Protein 5HWT (pdb70)

CATH classification: 3.30.450.20

Foldseek 3Di:
DVLPFAWKFKAWLQQQGDGTDPLQQQQQLHDCVVRHRHHPLVRQFQPPDVVSSVVVNVQSVCVSVPDKDWDKDWTLGHRSSPDIFIKGKIWHFDADPVRHGTMIMIGIDGCRVVVVVVVVPDD/DPFPWKFKAWLQQQTADIDPLQCQQQLHDCVRRHRHHPLPRLFQPPDPVSSVVVSVLSVCVSVVHKDWDWGWTLGHRNSPDIFIKTKIKHFDADPVRHGTMIMIGIDGCRPPDDDDDDDPD

Nearest PDB structures (foldseek):
  5hwt-assembly1_A  TM=1.008E+00  e=6.743E-27  Pseudomonas putida F1
  5hwv-assembly1_A  TM=9.907E-01  e=2.431E-24  Pseudomonas putida F1
  5hww-assembly1_B  TM=9.981E-01  e=6.354E-23  Pseudomonas putida F1
  6kju-assembly1_B  TM=7.877E-01  e=1.395E-06  Vibrio cholerae
  3t50-assembly3_A  TM=7.331E-01  e=7.363E-06  Brucella melitensis

Radius of gyration: 19.23 Å; Cα contacts (8 Å, |Δi|>4): 540; chains: 2; bounding box: 45×36×72 Å

Secondary structure (DSSP, 8-state):
------EEEEEETT-BEEEE-HHHHHHHT--HHHHBTSBGGGSGGG-SSHHHHHHHHHHHHHHHTT--EEEEEEEE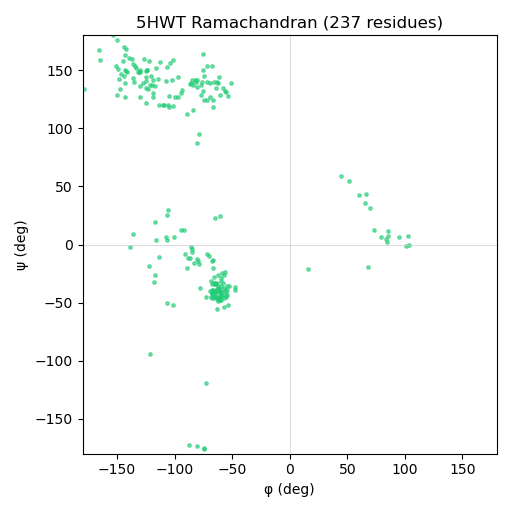EETTTTEEEEEEEEEEEEE-TTS-EEEEEEEEEE-HHHHHHH-----/---SEEEEEETT-BEEEE-HHHHHHHT--HHHHBTSBGGGSGGG-S-HHHHHHHHHHHHHHHTT--EEEEEEEEEETTTTEEEEEEEEEEEEE-TTS-EEEEEEEEEE-TTSPP-------

Organism: Pseudomonas putida (strain ATCC 700007 / DSM 6899 / JCM 31910 / BCRC 17059 / LMG 24140 / F1) (NCBI:txid351746)

InterPro domains:
  IPR000014 PAS domain [PF13426] (625-727)
  IPR000014 PAS domain [PS50112] (611-681)
  IPR000014 PAS domain [SM00091] (34-100)
  IPR000014 PAS domain [SM00091] (613-679)
  IPR000014 PAS domain [TIGR00229] (33-160)
  IPR000014 PAS domain [TIGR00229] (610-735)
  IPR000014 PAS domain [cd00130] (43-150)
  IPR000014 PAS domain [cd00130] (622-725)
  IPR000700 PAS-associated, C-terminal [PS50113] (108-162)
  IPR000700 PAS-associated, C-terminal [PS50113] (685-737)
  IPR001610 PAC motif [SM00086] (111-153)
  IPR001610 PAC motif [SM00086] (686-728)
  IPR001789 Signal transduction response regulator, receiver domain [PF00072] (453-563)
  IPR001789 Signal transduction response regulator, receiver domain [PS50110] (452-567)
  IPR001789 Signal transduction response regulator, receiver domain [SM00448] (451-563)
  IPR003594 Histidine kinase/HSP90-like ATPase domain [PF02518] (296-404)
  IPR003594 Histidine kinase/HSP90-like ATPase domain [PF02518] (862-973)
  IPR003594 Histidine kinase/HSP90-like ATPase domain [SM00387] (292-405)
  IPR003594 Histidine kinase/HSP90-like ATPase domain [SM00387] (862-974)
  IPR003661 Signal transduction histidine kinase, dimerisation/phosphoacceptor domain [PF00512] (180-246)

Sequence (244 aa):
GAALYEFVGLLDAHGNVLEVNQVALEGGGITLEEIRGKPFWKARWWQISKKTEATQKRLVETASSGEFVRCDVEILGKSGGREVIAVDFSLLPICNEEGSIVYLLAEGRNITDKKKAEALALKALYEEFVGLLDAHGNVLEVNQVALEGGGITLEEIRGKPFWKARWWQISKKTEATQKRLVETASSGEFVRCDVEILGKSGGREVIAVDFSLLPICNEEGSIVYLLAEGRNITDKKKAEALALK

B-factor: mean 16.32, std 9.49, range [5.42, 72.54]

Structure (mmCIF, N/CA/C/O backbone):
data_5HWT
#
_entry.id   5HWT
#
_cell.length_a   41.114
_cell.length_b   49.314
_cell.length_c   56.222
_cell.angle_alpha   90.00
_cell.angle_beta   109.22
_cell.angle_gamma   90.00
#
_symmetry.space_group_name_H-M   'P 1 21 1'
#
loop_
_entity.id
_entity.type
_entity.pdbx_description
1 polymer 'Sensor histidine kinase TodS'
2 water water
#
loop_
_atom_site.group_PDB
_atom_site.id
_atom_site.type_symbol
_atom_site.label_atom_id
_atom_site.label_alt_id
_atom_site.label_comp_id
_atom_site.label_asym_id
_atom_site.label_entity_id
_atom_site.label_seq_id
_atom_site.pdbx_PDB_ins_code
_atom_site.Cartn_x
_atom_site.Cartn_y
_atom_site.Cartn_z
_atom_site.occupancy
_atom_site.B_iso_or_equiv
_atom_site.auth_seq_id
_atom_site.auth_comp_id
_atom_site.auth_asym_id
_atom_site.auth_atom_id
_atom_site.pdbx_PDB_model_num
ATOM 1 N N . GLY A 1 1 ? -16.648 -23.404 25.366 1.00 31.33 39 GLY A N 1
ATOM 2 C CA . GLY A 1 1 ? -16.181 -24.208 24.166 1.00 27.90 39 GLY A CA 1
ATOM 3 C C . GLY A 1 1 ? -15.108 -23.476 23.355 1.00 30.56 39 GLY A C 1
ATOM 4 O O . GLY A 1 1 ? -14.409 -22.609 23.877 1.00 34.22 39 GLY A O 1
ATOM 5 N N . ALA A 1 2 ? -15.009 -23.792 22.062 1.00 23.82 40 ALA A N 1
ATOM 6 C CA . ALA A 1 2 ? -13.962 -23.296 21.179 1.00 24.73 40 ALA A CA 1
ATOM 7 C C . ALA A 1 2 ? -14.069 -21.776 21.012 1.00 24.91 40 ALA A C 1
ATOM 8 O O . ALA A 1 2 ? -13.053 -21.088 20.922 1.00 29.97 40 ALA A O 1
ATOM 18 N N . ALA A 1 4 ? -15.530 -19.460 23.007 1.00 17.26 42 ALA A N 1
ATOM 19 C CA . ALA A 1 4 ? -15.599 -18.680 24.220 1.00 16.29 42 ALA A CA 1
ATOM 20 C C . ALA A 1 4 ? -14.471 -17.648 24.341 1.00 18.37 42 ALA A C 1
ATOM 21 O O . ALA A 1 4 ? -14.559 -16.713 25.111 1.00 15.56 42 ALA A O 1
ATOM 23 N N . LEU A 1 5 ? -13.411 -17.882 23.579 1.00 18.29 43 LEU A N 1
ATOM 24 C CA . LEU A 1 5 ? -12.237 -17.027 23.543 1.00 18.97 43 LEU A CA 1
ATOM 25 C C . LEU A 1 5 ? -12.576 -15.567 23.199 1.00 22.47 43 LEU A C 1
ATOM 26 O O . LEU A 1 5 ? -11.803 -14.699 23.498 1.00 19.66 43 LEU A O 1
ATOM 31 N N . TYR A 1 6 ? -13.713 -15.311 22.526 1.00 17.02 44 TYR A N 1
ATOM 32 C CA . TYR A 1 6 ? -14.060 -13.913 22.141 1.00 15.85 44 TYR A CA 1
ATOM 33 C C . TYR A 1 6 ? -15.454 -13.575 22.695 1.00 14.28 44 TYR A C 1
ATOM 34 O O . TYR A 1 6 ? -16.294 -14.521 22.663 1.00 17.42 44 TYR A O 1
ATOM 43 N N . GLU A 1 7 ? -15.701 -12.335 23.202 1.00 12.92 45 GLU A N 1
ATOM 44 C CA . GLU A 1 7 ? -17.132 -12.009 23.572 1.00 13.97 45 GLU A CA 1
ATOM 45 C C . GLU A 1 7 ? -17.677 -10.796 22.820 1.00 12.96 45 GLU A C 1
ATOM 46 O O . GLU A 1 7 ? -18.047 -10.920 21.647 1.00 15.93 45 GLU A O 1
ATOM 52 N N . PHE A 1 8 ? -17.610 -9.580 23.383 1.00 9.70 46 PHE A N 1
ATOM 53 C CA . PHE A 1 8 ? -18.110 -8.432 22.587 1.00 8.52 46 PHE A CA 1
ATOM 54 C C . PHE A 1 8 ? -17.006 -7.875 21.656 1.00 7.91 46 PHE A C 1
ATOM 55 O O . PHE A 1 8 ? -15.877 -7.748 22.102 1.00 7.96 46 PHE A O 1
ATOM 63 N N . VAL A 1 9 ? -17.318 -7.512 20.405 1.00 6.84 47 VAL A N 1
ATOM 64 C CA . VAL A 1 9 ? -16.323 -6.793 19.588 1.00 7.59 47 VAL A CA 1
ATOM 65 C C . VAL A 1 9 ? -16.998 -5.821 18.658 1.00 7.56 47 VAL A C 1
ATOM 66 O O . VAL A 1 9 ? -18.156 -6.038 18.212 1.00 8.53 47 VAL A O 1
ATOM 70 N N . GLY A 1 10 ? -16.327 -4.677 18.391 1.00 8.02 48 GLY A N 1
ATOM 71 C CA . GLY A 1 10 ? -16.833 -3.702 17.460 1.00 8.46 48 GLY A CA 1
ATOM 72 C C . GLY A 1 10 ? -15.716 -3.066 16.726 1.00 7.92 48 GLY A C 1
ATOM 73 O O . GLY A 1 10 ? -14.588 -3.084 17.183 1.00 7.33 48 GLY A O 1
ATOM 74 N N . LEU A 1 11 ? -16.053 -2.517 15.556 1.00 7.72 49 LEU A N 1
ATOM 75 C CA . LEU A 1 11 ? -15.070 -1.861 14.728 1.00 6.63 49 LEU A CA 1
ATOM 76 C C . LEU A 1 11 ? -15.577 -0.423 14.624 1.00 6.50 49 LEU A C 1
ATOM 77 O O . LEU A 1 11 ? -16.782 -0.176 14.315 1.00 6.10 49 LEU A O 1
ATOM 82 N N . LEU A 1 12 ? -14.693 0.522 14.961 1.00 5.69 50 LEU A N 1
ATOM 83 C CA . LEU A 1 12 ? -14.960 1.976 14.902 1.00 5.50 50 LEU A CA 1
ATOM 84 C C . LEU A 1 12 ? -14.089 2.557 13.822 1.00 6.99 50 LEU A C 1
ATOM 85 O O . LEU A 1 12 ? -13.031 2.021 13.537 1.00 5.99 50 LEU A O 1
ATOM 90 N N . ASP A 1 13 ? -14.469 3.699 13.280 1.00 5.90 51 ASP A N 1
ATOM 91 C CA . ASP A 1 13 ? -13.493 4.407 12.456 1.00 7.90 51 ASP A CA 1
ATOM 92 C C . ASP A 1 13 ? -12.375 5.100 13.336 1.00 7.04 51 ASP A C 1
ATOM 93 O O . ASP A 1 13 ? -12.351 4.930 14.578 1.00 6.79 51 ASP A O 1
ATOM 98 N N . ALA A 1 14 ? -11.495 5.859 12.686 1.00 8.01 52 ALA A N 1
ATOM 99 C CA . ALA A 1 14 ? -10.370 6.418 13.418 1.00 8.75 52 ALA A CA 1
ATOM 100 C C . ALA A 1 14 ? -10.777 7.465 14.469 1.00 9.14 52 ALA A C 1
ATOM 101 O O . ALA A 1 14 ? -9.981 7.823 15.332 1.00 11.48 52 ALA A O 1
ATOM 103 N N . HIS A 1 15 ? -12.031 7.924 14.381 1.00 8.64 53 HIS A N 1
ATOM 104 C CA . HIS A 1 15 ? -12.541 8.918 15.360 1.00 8.82 53 HIS A CA 1
ATOM 105 C C . HIS A 1 15 ? -13.525 8.325 16.338 1.00 9.95 53 HIS A C 1
ATOM 106 O O . HIS A 1 15 ? -14.160 9.062 17.108 1.00 11.48 53 HIS A O 1
ATOM 113 N N . GLY A 1 16 ? -13.707 7.008 16.291 1.00 7.45 54 GLY A N 1
ATOM 114 C CA . GLY A 1 16 ? -14.670 6.323 17.164 1.00 8.71 54 GLY A CA 1
ATOM 115 C C . GLY A 1 16 ? -16.111 6.248 16.709 1.00 7.99 54 GLY A C 1
ATOM 116 O O . GLY A 1 16 ? -17.004 5.805 17.486 1.00 7.57 54 GLY A O 1
ATOM 117 N N . ASN A 1 17 ? -16.380 6.597 15.432 1.00 7.51 55 ASN A N 1
ATOM 118 C CA . ASN A 1 17 ? -17.736 6.365 14.933 1.00 6.88 55 ASN A CA 1
ATOM 119 C C . ASN A 1 17 ? -17.970 4.856 14.669 1.00 8.25 55 ASN A C 1
ATOM 120 O O . ASN A 1 17 ? -17.073 4.204 14.161 1.00 7.42 55 ASN A O 1
ATOM 125 N N . VAL A 1 18 ? -19.195 4.362 14.916 1.00 8.30 56 VAL A N 1
ATOM 126 C CA . VAL A 1 18 ? -19.447 2.939 14.893 1.00 7.44 56 VAL A CA 1
ATOM 127 C C . VAL A 1 18 ? -19.521 2.471 13.443 1.00 7.18 56 VAL A C 1
ATOM 128 O O . VAL A 1 18 ? -20.238 3.075 12.645 1.00 8.31 56 VAL A O 1
ATOM 132 N N . LEU A 1 19 ? -18.761 1.426 13.111 1.00 6.13 57 LEU A N 1
ATOM 133 C CA . LEU A 1 19 ? -18.872 0.783 11.780 1.00 6.87 57 LEU A CA 1
ATOM 134 C C . LEU A 1 19 ? -19.567 -0.569 11.817 1.00 7.72 57 LEU A C 1
ATOM 135 O O . LEU A 1 19 ? -20.514 -0.836 11.014 1.00 9.26 57 LEU A O 1
ATOM 140 N N . GLU A 1 20 ? -19.108 -1.423 12.724 1.00 7.20 58 GLU A N 1
ATOM 141 C CA . GLU A 1 20 ? -19.668 -2.767 12.912 1.00 8.27 58 GLU A CA 1
ATOM 142 C C . GLU A 1 20 ? -19.704 -3.148 14.371 1.00 8.11 58 GLU A C 1
ATOM 143 O O . GLU A 1 20 ? -18.830 -2.799 15.090 1.00 7.19 58 GLU A O 1
ATOM 149 N N . VAL A 1 21 ? -20.672 -3.954 14.768 1.00 9.80 59 VAL A N 1
ATOM 150 C CA . VAL A 1 21 ? -20.721 -4.527 16.163 1.00 9.32 59 VAL A CA 1
ATOM 151 C C . VAL A 1 21 ? -21.262 -5.954 16.068 1.00 9.88 59 VAL A C 1
ATOM 152 O O . VAL A 1 21 ? -22.172 -6.261 15.270 1.00 9.66 59 VAL A O 1
ATOM 156 N N . ASN A 1 22 ? -20.670 -6.859 16.829 1.00 7.65 60 ASN A N 1
ATOM 157 C CA . ASN A 1 22 ? -21.106 -8.258 16.728 1.00 9.54 60 ASN A CA 1
ATOM 158 C C . ASN A 1 22 ? -22.482 -8.431 17.470 1.00 11.39 60 ASN A C 1
ATOM 159 O O . ASN A 1 22 ? -22.942 -7.557 18.262 1.00 9.95 60 ASN A O 1
ATOM 164 N N . GLN A 1 23 ? -23.139 -9.544 17.172 1.00 14.13 61 GLN A N 1
ATOM 165 C CA . GLN A 1 23 ? -24.488 -9.730 17.655 1.00 13.26 61 GLN A CA 1
ATOM 166 C C . GLN A 1 23 ? -24.536 -9.883 19.178 1.00 13.61 61 GLN A C 1
ATOM 167 O O . GLN A 1 23 ? -25.441 -9.441 19.783 1.00 13.40 61 GLN A O 1
ATOM 173 N N . VAL A 1 24 ? -23.531 -10.490 19.771 1.00 12.02 62 VAL A N 1
ATOM 174 C CA . VAL A 1 24 ? -23.534 -10.666 21.222 1.00 14.01 62 VAL A CA 1
ATOM 175 C C . VAL A 1 24 ? -23.566 -9.304 21.924 1.00 12.82 62 VAL A C 1
ATOM 176 O O . VAL A 1 24 ? -24.332 -9.135 22.846 1.00 11.33 62 VAL A O 1
ATOM 180 N N . ALA A 1 25 ? -22.807 -8.327 21.400 1.00 11.92 63 ALA A N 1
ATOM 181 C CA . ALA A 1 25 ? -22.833 -6.966 21.946 1.00 9.62 63 ALA A CA 1
ATOM 182 C C . ALA A 1 25 ? -24.163 -6.239 21.721 1.00 10.01 63 ALA A C 1
ATOM 183 O O . ALA A 1 25 ? -24.678 -5.611 22.642 1.00 9.27 63 ALA A O 1
ATOM 185 N N . LEU A 1 26 ? -24.708 -6.314 20.501 1.00 11.39 64 LEU A N 1
ATOM 186 C CA . LEU A 1 26 ? -25.970 -5.687 20.217 1.00 10.85 64 LEU A CA 1
ATOM 187 C C . LEU A 1 26 ? -27.154 -6.256 21.035 1.00 11.37 64 LEU A C 1
ATOM 188 O O . LEU A 1 26 ? -27.933 -5.519 21.599 1.00 13.01 64 LEU A O 1
ATOM 193 N N . GLU A 1 27 ? -27.241 -7.583 21.107 1.00 12.55 65 GLU A N 1
ATOM 194 C CA . GLU A 1 27 ? -28.339 -8.229 21.813 1.00 16.94 65 GLU A CA 1
ATOM 195 C C . GLU A 1 27 ? -28.177 -7.879 23.298 1.00 14.77 65 GLU A C 1
ATOM 196 O O . GLU A 1 27 ? -29.114 -7.549 23.951 1.00 14.28 65 GLU A O 1
ATOM 202 N N . GLY A 1 28 ? -26.950 -7.916 23.815 1.00 12.78 66 GLY A N 1
ATOM 203 C CA . GLY A 1 28 ? -26.726 -7.625 25.244 1.00 13.93 66 GLY A CA 1
ATOM 204 C C . GLY A 1 28 ? -27.094 -6.220 25.639 1.00 13.96 66 GLY A C 1
ATOM 205 O O . GLY A 1 28 ? -27.636 -5.999 26.748 1.00 18.34 66 GLY A O 1
ATOM 206 N N . GLY A 1 29 ? -26.889 -5.265 24.682 1.00 10.28 67 GLY A N 1
ATOM 207 C CA . GLY A 1 29 ? -27.288 -3.874 24.884 1.00 12.37 67 GLY A CA 1
ATOM 208 C C . GLY A 1 29 ? -28.726 -3.530 24.456 1.00 11.95 67 GLY A C 1
ATOM 209 O O . GLY A 1 29 ? -29.197 -2.475 24.811 1.00 11.24 67 GLY A O 1
ATOM 210 N N . GLY A 1 30 ? -29.407 -4.424 23.732 1.00 11.91 68 GLY A N 1
ATOM 211 C CA . GLY A 1 30 ? -30.780 -4.093 23.268 1.00 15.55 68 GLY A CA 1
ATOM 212 C C . GLY A 1 30 ? -30.769 -2.993 22.193 1.00 14.71 68 GLY A C 1
ATOM 213 O O . GLY A 1 30 ? -31.715 -2.228 22.089 1.00 16.24 68 GLY A O 1
ATOM 214 N N . ILE A 1 31 ? -29.699 -2.969 21.404 1.00 14.05 69 ILE A N 1
ATOM 215 C CA . ILE A 1 31 ? -29.338 -1.898 20.419 1.00 13.23 69 ILE A CA 1
ATOM 216 C C . ILE A 1 31 ? -29.283 -2.603 19.040 1.00 14.49 69 ILE A C 1
ATOM 217 O O . ILE A 1 31 ? -28.856 -3.768 18.909 1.00 11.81 69 ILE A O 1
ATOM 222 N N . THR A 1 32 ? -29.686 -1.899 17.984 1.00 12.97 70 THR A N 1
ATOM 223 C CA . THR A 1 32 ? -29.413 -2.356 16.653 1.00 13.91 70 THR A CA 1
ATOM 224 C C . THR A 1 32 ? -28.240 -1.523 16.014 1.00 12.21 70 THR A C 1
ATOM 225 O O . THR A 1 32 ? -27.956 -0.389 16.410 1.00 12.44 70 THR A O 1
ATOM 229 N N . LEU A 1 33 ? -27.557 -2.108 15.039 1.00 11.81 71 LEU A N 1
ATOM 230 C CA . LEU A 1 33 ? -26.442 -1.367 14.395 1.00 12.56 71 LEU A CA 1
ATOM 231 C C . LEU A 1 33 ? -26.924 -0.086 13.778 1.00 14.60 71 LEU A C 1
ATOM 232 O O . LEU A 1 33 ? -26.253 0.918 13.794 1.00 12.41 71 LEU A O 1
ATOM 237 N N . GLU A 1 34 ? -28.132 -0.076 13.219 1.00 18.89 72 GLU A N 1
ATOM 238 C CA . GLU A 1 34 ? -28.582 1.153 1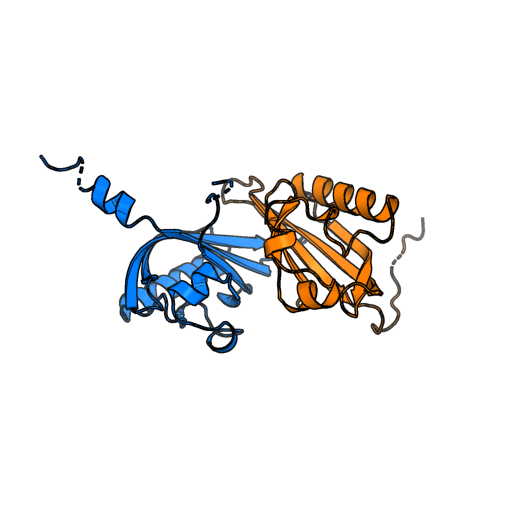2.607 1.00 18.86 72 GLU A CA 1
ATOM 239 C C . GLU A 1 34 ? -28.824 2.300 13.569 1.00 16.76 72 GLU A C 1
ATOM 240 O O . GLU A 1 34 ? -28.791 3.423 13.157 1.00 17.92 72 GLU A O 1
ATOM 246 N N . GLU A 1 35 ? -29.012 2.057 14.858 1.00 12.15 73 GLU A N 1
ATOM 247 C CA . GLU A 1 35 ? -29.192 3.215 15.709 1.00 15.33 73 GLU A CA 1
ATOM 248 C C . GLU A 1 35 ? -27.898 3.892 16.062 1.00 13.91 73 GLU A C 1
ATOM 249 O O . GLU A 1 35 ? -27.892 4.980 16.597 1.00 12.61 73 GLU A O 1
ATOM 255 N N . ILE A 1 36 ? -26.802 3.195 15.814 1.00 10.61 74 ILE A N 1
ATOM 256 C CA . ILE A 1 36 ? -25.493 3.678 16.308 1.00 9.19 74 ILE A CA 1
ATOM 257 C C . ILE A 1 36 ? -24.531 3.868 15.149 1.00 9.70 74 ILE A C 1
ATOM 258 O O . ILE A 1 36 ? -23.484 4.512 15.336 1.00 8.90 74 ILE A O 1
ATOM 263 N N . ARG A 1 37 ? -24.798 3.274 13.993 1.00 10.10 75 ARG A N 1
ATOM 264 C CA . ARG A 1 37 ? -23.789 3.328 12.849 1.00 9.64 75 ARG A CA 1
ATOM 265 C C . ARG A 1 37 ? -23.454 4.784 12.458 1.00 8.96 75 ARG A C 1
ATOM 266 O O . ARG A 1 37 ? -24.364 5.619 12.415 1.00 9.88 75 ARG A O 1
ATOM 274 N N . GLY A 1 38 ? -22.129 5.055 12.284 1.00 8.72 76 GLY A N 1
ATOM 275 C CA . GLY A 1 38 ? -21.626 6.389 11.822 1.00 6.84 76 GLY A CA 1
ATOM 276 C C . GLY A 1 38 ? -21.734 7.473 12.901 1.00 7.35 76 GLY A C 1
ATOM 277 O O . GLY A 1 38 ? -21.562 8.654 12.599 1.00 9.74 76 GLY A O 1
ATOM 278 N N . LYS A 1 39 ? -22.003 7.090 14.154 1.00 7.73 77 LYS A N 1
ATOM 279 C CA . LYS A 1 39 ? -22.158 8.070 15.273 1.00 7.84 77 LYS A CA 1
ATOM 280 C C . LYS A 1 39 ? -21.184 7.614 16.386 1.00 6.74 77 LYS A C 1
ATOM 281 O O . LYS A 1 39 ? -20.803 6.467 16.408 1.00 6.81 77 LYS A O 1
ATOM 287 N N . PRO A 1 40 ? -20.814 8.493 17.307 1.00 8.21 78 PRO A N 1
ATOM 288 C CA . PRO A 1 40 ? -19.753 8.125 18.251 1.00 8.01 78 PRO A CA 1
ATOM 289 C C . PRO A 1 40 ? -20.086 6.929 19.159 1.00 7.43 78 PRO A C 1
ATOM 290 O O . PRO A 1 40 ? -21.179 6.777 19.611 1.00 7.27 78 PRO A O 1
ATOM 294 N N . PHE A 1 41 ? -19.098 6.074 19.364 1.00 7.18 79 PHE A N 1
ATOM 295 C CA . PHE A 1 41 ? -19.294 4.859 20.188 1.00 7.61 79 PHE A CA 1
ATOM 296 C C . PHE A 1 41 ? -19.833 5.256 21.561 1.00 8.43 79 PHE A C 1
ATOM 297 O O . PHE A 1 41 ? -20.685 4.541 22.119 1.00 6.88 79 PHE A O 1
ATOM 305 N N . TRP A 1 42 ? -19.335 6.356 22.100 1.00 8.92 80 TRP A N 1
ATOM 306 C CA . TRP A 1 42 ? -19.730 6.700 23.491 1.00 8.83 80 TRP A CA 1
ATOM 307 C C . TRP A 1 42 ? -21.162 7.139 23.650 1.00 11.05 80 TRP A C 1
ATOM 308 O O . TRP A 1 42 ? -21.668 7.125 24.768 1.00 11.94 80 TRP A O 1
ATOM 319 N N . LYS A 1 43 ? -21.863 7.373 22.538 1.00 8.62 81 LYS A N 1
ATOM 320 C CA . LYS A 1 43 ? -23.289 7.733 22.609 1.00 10.21 81 LYS A CA 1
ATOM 321 C C . LYS A 1 43 ? -24.167 6.497 22.640 1.00 9.64 81 LYS A C 1
ATOM 322 O O . LYS A 1 43 ? -25.348 6.645 22.892 1.00 12.64 81 LYS A O 1
ATOM 328 N N . ALA A 1 44 ? -23.610 5.297 22.365 1.00 9.24 82 ALA A N 1
ATOM 329 C CA . ALA A 1 44 ? -24.379 4.047 22.293 1.00 8.36 82 ALA A CA 1
ATOM 330 C C . ALA A 1 44 ? -24.745 3.588 23.699 1.00 8.84 82 ALA A C 1
ATOM 331 O O . ALA A 1 44 ? -24.107 3.962 24.697 1.00 7.39 82 ALA A O 1
ATOM 333 N N . ARG A 1 45 ? -25.882 2.901 23.790 1.00 10.46 83 ARG A N 1
ATOM 334 C CA . ARG A 1 45 ? -26.495 2.726 25.092 1.00 11.53 83 ARG A CA 1
ATOM 335 C C . ARG A 1 45 ? -25.679 1.965 26.099 1.00 9.35 83 ARG A C 1
ATOM 336 O O . ARG A 1 45 ? -25.874 2.206 27.296 1.00 11.22 83 ARG A O 1
ATOM 344 N N . TRP A 1 46 ? -24.773 1.079 25.655 1.00 10.82 84 TRP A N 1
ATOM 345 C CA . TRP A 1 46 ? -23.904 0.413 26.642 1.00 8.38 84 TRP A CA 1
ATOM 346 C C . TRP A 1 46 ? -23.310 1.395 27.622 1.00 8.19 84 TRP A C 1
ATOM 347 O O . TRP A 1 46 ? -23.156 1.038 28.816 1.00 8.52 84 TRP A O 1
ATOM 358 N N . TRP A 1 47 ? -22.914 2.601 27.148 1.00 8.85 85 TRP A N 1
ATOM 359 C CA . TRP A 1 47 ? -22.167 3.551 27.974 1.00 8.53 85 TRP A CA 1
ATOM 360 C C . TRP A 1 47 ?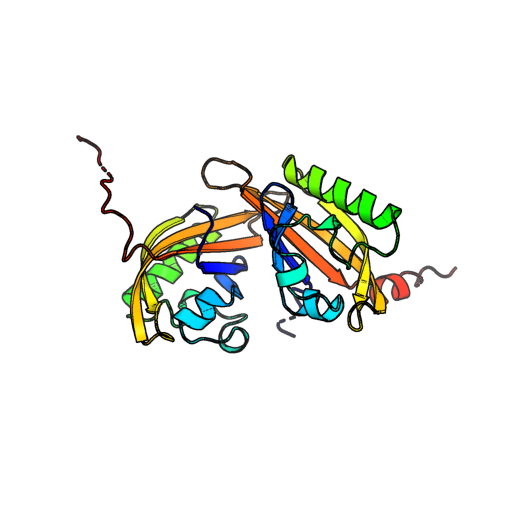 -23.015 4.534 28.704 1.00 11.14 85 TRP A C 1
ATOM 361 O O . TRP A 1 47 ? -22.463 5.516 29.268 1.00 11.75 85 TRP A O 1
ATOM 372 N N . GLN A 1 48 ? -24.339 4.285 28.736 1.00 10.77 86 GLN A N 1
ATOM 373 C CA . GLN A 1 48 ? -25.257 5.336 29.279 1.00 12.72 86 GLN A CA 1
ATOM 374 C C . GLN A 1 48 ? -25.811 5.030 30.664 1.00 12.83 86 GLN A C 1
ATOM 375 O O . GLN A 1 48 ? -26.944 5.430 30.969 1.00 13.77 86 GLN A O 1
ATOM 381 N N . ILE A 1 49 ? -25.054 4.287 31.502 1.00 11.72 87 ILE A N 1
ATOM 382 C CA . ILE A 1 49 ? -25.424 4.139 32.932 1.00 14.48 87 ILE A CA 1
ATOM 383 C C . ILE A 1 49 ? -25.567 5.549 33.537 1.00 15.70 87 ILE A C 1
ATOM 384 O O . ILE A 1 49 ? -26.581 5.863 34.212 1.00 15.48 87 ILE A O 1
ATOM 389 N N . SER A 1 50 ? -24.630 6.450 33.225 1.00 13.75 88 SER A N 1
ATOM 390 C CA . SER A 1 50 ? -24.737 7.843 33.729 1.00 15.44 88 SER A CA 1
ATOM 391 C C . SER A 1 50 ? -23.993 8.794 32.775 1.00 14.63 88 SER A C 1
ATOM 392 O O . SER A 1 50 ? -23.291 8.362 31.837 1.00 15.36 88 SER A O 1
ATOM 395 N N . LYS A 1 51 ? -23.992 10.079 33.080 1.00 15.82 89 LYS A N 1
ATOM 396 C CA . LYS A 1 51 ? -23.116 10.992 32.351 1.00 15.65 89 LYS A CA 1
ATOM 397 C C . LYS A 1 51 ? -21.655 10.706 32.602 1.00 13.36 89 LYS A C 1
ATOM 398 O O . LYS A 1 51 ? -20.855 10.935 31.701 1.00 14.15 89 LYS A O 1
ATOM 404 N N . LYS A 1 52 ? -21.283 10.245 33.803 1.00 14.63 90 LYS A N 1
ATOM 405 C CA . LYS A 1 52 ? -19.916 9.858 34.076 1.00 16.28 90 LYS A CA 1
ATOM 406 C C . LYS A 1 52 ? -19.471 8.734 33.179 1.00 13.97 90 LYS A C 1
ATOM 407 O O . LYS A 1 52 ? -18.403 8.790 32.629 1.00 16.07 90 LYS A O 1
ATOM 413 N N . THR A 1 53 ? -20.267 7.687 33.042 1.00 14.97 91 THR A N 1
ATOM 414 C CA . THR A 1 53 ? -19.777 6.542 32.246 1.00 13.68 91 THR A CA 1
ATOM 415 C C . THR A 1 53 ? -19.572 6.964 30.749 1.00 12.73 91 THR A C 1
ATOM 416 O O . THR A 1 53 ? -18.586 6.594 30.109 1.00 11.87 91 THR A O 1
ATOM 420 N N . GLU A 1 54 ? -20.493 7.780 30.254 1.00 11.51 92 GLU A N 1
ATOM 421 C CA . GLU A 1 54 ? -20.421 8.304 28.882 1.00 10.98 92 GLU A CA 1
ATOM 422 C C . GLU A 1 54 ? -19.158 9.166 28.714 1.00 10.18 92 GLU A C 1
ATOM 423 O O . GLU A 1 54 ? -18.429 8.967 27.739 1.00 11.00 92 GLU A O 1
ATOM 429 N N . ALA A 1 55 ? -18.894 10.105 29.659 1.00 10.46 93 ALA A N 1
ATOM 430 C CA . ALA A 1 55 ? -17.687 10.956 29.578 1.00 11.03 93 ALA A CA 1
ATOM 431 C C . ALA A 1 55 ? -16.428 10.146 29.618 1.00 11.39 93 ALA A C 1
ATOM 432 O O . ALA A 1 55 ? -15.480 10.409 28.905 1.00 10.77 93 ALA A O 1
ATOM 434 N N . THR A 1 56 ? -16.411 9.081 30.428 1.00 9.98 94 THR A N 1
ATOM 435 C CA . THR A 1 56 ? -15.171 8.245 30.446 1.00 9.32 94 THR A CA 1
ATOM 436 C C . THR A 1 56 ? -14.957 7.504 29.130 1.00 8.36 94 THR A C 1
ATOM 437 O O . THR A 1 56 ? -13.821 7.437 28.594 1.00 9.78 94 THR A O 1
ATOM 441 N N . GLN A 1 57 ? -16.026 6.973 28.559 1.00 6.68 95 GLN A N 1
ATOM 442 C CA . GLN A 1 57 ? -15.868 6.215 27.283 1.00 8.63 95 GLN A CA 1
ATOM 443 C C . GLN A 1 57 ? -15.403 7.174 26.173 1.00 7.88 95 GLN A C 1
ATOM 444 O O . GLN A 1 57 ? -14.560 6.832 25.364 1.00 8.63 95 GLN A O 1
ATOM 450 N N . LYS A 1 58 ? -15.863 8.415 26.231 1.00 7.18 96 LYS A N 1
ATOM 451 C CA . LYS A 1 58 ? -15.410 9.414 25.228 1.00 8.35 96 LYS A CA 1
ATOM 452 C C . LYS A 1 58 ? -13.917 9.651 25.403 1.00 9.58 96 LYS A C 1
ATOM 453 O O . LYS A 1 58 ? -13.182 9.661 24.428 1.00 10.38 96 LYS A O 1
ATOM 459 N N . ARG A 1 59 ? -13.451 9.810 26.654 1.00 9.35 97 ARG A N 1
ATOM 460 C CA . ARG A 1 59 ? -12.007 9.869 26.879 1.00 9.18 97 ARG A CA 1
ATOM 461 C C . ARG A 1 59 ? -11.310 8.648 26.373 1.00 9.67 97 ARG A C 1
ATOM 462 O O . ARG A 1 59 ? -10.213 8.764 25.832 1.00 9.67 97 ARG A O 1
ATOM 470 N N . LEU A 1 60 ? -11.840 7.456 26.668 1.00 6.32 98 LEU A N 1
ATOM 471 C CA . LEU A 1 60 ? -11.142 6.220 26.208 1.00 8.20 98 LEU A CA 1
ATOM 472 C C . LEU A 1 60 ? -11.013 6.186 24.669 1.00 7.34 98 LEU A C 1
ATOM 473 O O . LEU A 1 60 ? -9.934 5.864 24.111 1.00 6.84 98 LEU A O 1
ATOM 478 N N . VAL A 1 61 ? -12.104 6.533 23.978 1.00 6.06 99 VAL A N 1
ATOM 479 C CA . VAL A 1 61 ? -12.058 6.564 22.523 1.00 7.65 99 VAL A CA 1
ATOM 480 C C . VAL A 1 61 ? -11.057 7.663 22.059 1.00 7.60 99 VAL A C 1
ATOM 481 O O . VAL A 1 61 ? -10.349 7.426 21.141 1.00 9.40 99 VAL A O 1
ATOM 485 N N . GLU A 1 62 ? -11.029 8.825 22.707 1.00 7.32 100 GLU A N 1
ATOM 486 C CA . GLU A 1 62 ? -10.041 9.848 22.257 1.00 8.19 100 GLU A CA 1
ATOM 487 C C . GLU A 1 62 ? -8.620 9.334 22.509 1.00 7.86 100 GLU A C 1
ATOM 488 O O . GLU A 1 62 ? -7.680 9.632 21.718 1.00 7.29 100 GLU A O 1
ATOM 494 N N . THR A 1 63 ? -8.426 8.570 23.578 1.00 7.17 101 THR A N 1
ATOM 495 C CA . THR A 1 63 ? -7.061 8.048 23.819 1.00 8.94 101 THR A CA 1
ATOM 496 C C . THR A 1 63 ? -6.620 7.122 22.655 1.00 8.51 101 THR A C 1
ATOM 497 O O . THR A 1 63 ? -5.496 7.189 22.098 1.00 7.45 101 THR A O 1
ATOM 501 N N . ALA A 1 64 ? -7.494 6.209 22.302 1.00 8.92 102 ALA A N 1
ATOM 502 C CA . ALA A 1 64 ? -7.195 5.276 21.236 1.00 7.77 102 ALA A CA 1
ATOM 503 C C . ALA A 1 64 ? -7.036 6.032 19.867 1.00 9.32 102 ALA A C 1
ATOM 504 O O . ALA A 1 64 ? -6.239 5.662 19.015 1.00 7.82 102 ALA A O 1
ATOM 506 N N . SER A 1 65 ? -7.914 7.005 19.622 1.00 8.71 103 SER A N 1
ATOM 507 C CA . SER A 1 65 ? -7.858 7.853 18.416 1.00 7.51 103 SER A CA 1
ATOM 508 C C . SER A 1 65 ? -6.506 8.570 18.305 1.00 7.80 103 SER A C 1
ATOM 509 O O . SER A 1 65 ? -6.119 8.835 17.170 1.00 9.57 103 SER A O 1
ATOM 512 N N . SER A 1 66 ? -5.767 8.832 19.415 1.00 6.96 104 SER A N 1
ATOM 513 C CA . SER A 1 66 ? -4.460 9.461 19.377 1.00 7.96 104 SER A CA 1
ATOM 514 C C . SER A 1 66 ? -3.385 8.445 19.158 1.00 8.54 104 SER A C 1
ATOM 515 O O . SER A 1 66 ? -2.181 8.772 19.030 1.00 9.58 104 SER A O 1
ATOM 518 N N . GLY A 1 67 ? -3.775 7.173 19.080 1.00 7.73 105 GLY A N 1
ATOM 519 C CA . GLY A 1 67 ? -2.791 6.094 18.749 1.00 9.26 105 GLY A CA 1
ATOM 520 C C . GLY A 1 67 ? -2.328 5.268 19.953 1.00 9.91 105 GLY A C 1
ATOM 521 O O . GLY A 1 67 ? -1.430 4.425 19.834 1.00 11.09 105 GLY A O 1
ATOM 522 N N . GLU A 1 68 ? -2.953 5.484 21.103 1.00 10.55 106 GLU A N 1
ATOM 523 C CA . GLU A 1 68 ? -2.577 4.782 22.329 1.00 9.88 106 GLU A CA 1
ATOM 524 C C . GLU A 1 68 ? -3.538 3.674 22.620 1.00 11.28 106 GLU A C 1
ATOM 525 O O . GLU A 1 68 ? -4.781 3.844 22.499 1.00 12.45 106 GLU A O 1
ATOM 531 N N . PHE A 1 69 ? -2.952 2.577 23.112 1.00 9.89 107 PHE A N 1
ATOM 532 C CA . PHE A 1 69 ? -3.755 1.430 23.469 1.00 9.95 107 PHE A CA 1
ATOM 533 C C . PHE A 1 69 ? -4.370 1.614 24.847 1.00 11.05 107 PHE A C 1
ATOM 534 O O . PHE A 1 69 ? -3.676 2.066 25.741 1.00 10.90 107 PHE A O 1
ATOM 542 N N . VAL A 1 70 ? -5.644 1.200 25.006 1.00 9.80 108 VAL A N 1
ATOM 543 C CA . VAL A 1 70 ? -6.453 1.397 26.239 1.00 10.43 108 VAL A CA 1
ATOM 544 C C . VAL A 1 70 ? -6.923 0.026 26.700 1.00 10.74 108 VAL A C 1
ATOM 545 O O . VAL A 1 70 ? -7.443 -0.813 25.904 1.00 10.85 108 VAL A O 1
ATOM 549 N N . ARG A 1 71 ? -6.780 -0.218 27.986 1.00 10.14 109 ARG A N 1
ATOM 550 C CA . ARG A 1 71 ? -7.508 -1.359 28.541 1.00 10.59 109 ARG A CA 1
ATOM 551 C C . ARG A 1 71 ? -7.868 -1.113 29.991 1.00 9.24 109 ARG A C 1
ATOM 552 O O . ARG A 1 71 ? -6.980 -0.796 30.792 1.00 11.51 109 ARG A O 1
ATOM 560 N N . CYS A 1 72 ? -9.128 -1.289 30.341 1.00 9.92 110 CYS A N 1
ATOM 561 C CA . CYS A 1 72 ? -9.494 -1.169 31.732 1.00 10.49 110 CYS A CA 1
ATOM 562 C C . CYS A 1 72 ? -10.825 -1.717 32.012 1.00 9.33 110 CYS A C 1
ATOM 563 O O . CYS A 1 72 ? -11.557 -1.997 31.079 1.00 9.66 110 CYS A O 1
ATOM 566 N N . ASP A 1 73 ? -11.146 -1.898 33.310 1.00 8.14 111 ASP A N 1
ATOM 567 C CA . ASP A 1 73 ? -12.480 -2.438 33.612 1.00 7.81 111 ASP A CA 1
ATOM 568 C C . ASP A 1 73 ? -13.526 -1.378 33.609 1.00 10.26 111 ASP A C 1
ATOM 569 O O . ASP A 1 73 ? -13.297 -0.256 34.157 1.00 12.34 111 ASP A O 1
ATOM 574 N N . VAL A 1 74 ? -14.703 -1.709 33.087 1.00 10.25 112 VAL A N 1
ATOM 575 C CA . VAL A 1 74 ? -15.784 -0.718 33.011 1.00 11.31 112 VAL A CA 1
ATOM 576 C C . VAL A 1 74 ? -17.087 -1.433 33.309 1.00 13.86 112 VAL A C 1
ATOM 577 O O . VAL A 1 74 ? -17.121 -2.639 33.354 1.00 15.29 112 VAL A O 1
ATOM 581 N N . GLU A 1 75 ? -18.168 -0.697 33.538 1.00 11.87 113 GLU A N 1
ATOM 582 C CA . GLU A 1 75 ? -19.503 -1.285 33.679 1.00 11.06 113 GLU A CA 1
ATOM 583 C C . GLU A 1 75 ? -20.317 -0.816 32.544 1.00 13.74 113 GLU A C 1
ATOM 584 O O . GLU A 1 75 ? -20.211 0.413 32.186 1.00 14.85 113 GLU A O 1
ATOM 590 N N . ILE A 1 76 ? -21.190 -1.698 32.011 1.00 11.20 114 ILE A N 1
ATOM 591 C CA . ILE A 1 76 ? -22.065 -1.324 30.894 1.00 11.89 114 ILE A CA 1
ATOM 592 C C . ILE A 1 76 ? -23.488 -1.850 31.092 1.00 10.72 114 ILE A C 1
ATOM 593 O O . ILE A 1 76 ? -23.682 -2.805 31.874 1.00 9.31 114 ILE A O 1
ATOM 598 N N . LEU A 1 77 ? -24.453 -1.217 30.374 1.00 9.86 115 LEU A N 1
ATOM 599 C CA . LEU A 1 77 ? -25.791 -1.774 30.202 1.00 10.03 115 LEU A CA 1
ATOM 600 C C . LEU A 1 77 ? -25.663 -2.808 29.075 1.00 11.28 115 LEU A C 1
ATOM 601 O O . LEU A 1 77 ? -25.902 -2.496 27.887 1.00 12.89 115 LEU A O 1
ATOM 606 N N . GLY A 1 78 ? -25.310 -4.034 29.467 1.00 10.07 116 GLY A N 1
ATOM 607 C CA . GLY A 1 78 ? -24.767 -4.999 28.471 1.00 12.16 116 GLY A CA 1
ATOM 608 C C . GLY A 1 78 ? -25.329 -6.389 28.594 1.00 12.58 116 GLY A C 1
ATOM 609 O O . GLY A 1 78 ? -24.865 -7.284 27.901 1.00 12.10 116 GLY A O 1
ATOM 610 N N . LYS A 1 79 ? -26.362 -6.538 29.432 1.00 13.30 117 LYS A N 1
ATOM 611 C CA . LYS A 1 79 ? -27.058 -7.824 29.637 1.00 14.86 117 LYS A CA 1
ATOM 612 C C . LYS A 1 79 ? -28.593 -7.625 29.609 1.00 15.31 117 LYS A C 1
ATOM 613 O O . LYS A 1 79 ? -29.079 -6.570 29.943 1.00 16.75 117 LYS A O 1
ATOM 619 N N . SER A 1 80 ? -29.323 -8.685 29.230 1.00 19.23 118 SER A N 1
ATOM 620 C CA . SER A 1 80 ? -30.825 -8.666 29.063 1.00 18.70 118 SER A CA 1
ATOM 621 C C . SER A 1 80 ? -31.349 -7.429 28.322 1.00 16.21 118 SER A C 1
ATOM 622 O O . SER A 1 80 ? -32.187 -6.625 28.841 1.00 17.25 118 SER A O 1
ATOM 625 N N . GLY A 1 81 ? -30.850 -7.292 27.103 1.00 15.70 119 GLY A N 1
ATOM 626 C CA . GLY A 1 81 ? -31.333 -6.306 26.177 1.00 15.96 119 GLY A CA 1
ATOM 627 C C . GLY A 1 81 ? -31.156 -4.937 26.754 1.00 15.34 119 GLY A C 1
ATOM 628 O O . GLY A 1 81 ? -32.059 -4.092 26.631 1.00 13.94 119 GLY A O 1
ATOM 629 N N . GLY A 1 82 ? -29.992 -4.700 27.366 1.00 13.85 120 GLY A N 1
ATOM 630 C CA . GLY A 1 82 ? -29.690 -3.403 27.986 1.00 16.87 120 GLY A CA 1
ATOM 631 C C . GLY A 1 82 ? -30.291 -3.126 29.365 1.00 15.85 120 GLY A C 1
ATOM 632 O O . GLY A 1 82 ? -30.158 -2.020 29.900 1.00 16.63 120 GLY A O 1
ATOM 633 N N . ARG A 1 83 ? -30.922 -4.120 29.940 1.00 21.10 121 ARG A N 1
ATOM 634 C CA . ARG A 1 83 ? -31.628 -3.907 31.211 1.00 26.14 121 ARG A CA 1
ATOM 635 C C . ARG A 1 83 ? -30.738 -4.142 32.414 1.00 22.29 121 ARG A C 1
ATOM 636 O O . ARG A 1 83 ? -31.037 -3.644 33.485 1.00 21.47 121 ARG A O 1
ATOM 644 N N . GLU A 1 84 ? -29.640 -4.867 32.247 1.00 19.01 122 GLU A N 1
ATOM 645 C CA . GLU A 1 84 ? -28.783 -5.155 33.376 1.00 16.44 122 GLU A CA 1
ATOM 646 C C . GLU A 1 84 ? -27.338 -4.743 33.186 1.00 15.03 122 GLU A C 1
ATOM 647 O O . GLU A 1 84 ? -26.805 -4.797 32.055 1.00 12.52 122 GLU A O 1
ATOM 653 N N . VAL A 1 85 ? -26.755 -4.288 34.300 1.00 11.95 123 VAL A N 1
ATOM 654 C CA . VAL A 1 85 ? -25.336 -3.857 34.328 1.00 10.89 123 VAL A CA 1
ATOM 655 C C . VAL A 1 85 ? -24.388 -5.058 34.452 1.00 10.58 123 VAL A C 1
ATOM 656 O O . VAL A 1 85 ? -24.575 -5.917 35.384 1.00 11.66 123 VAL A O 1
ATOM 660 N N . ILE A 1 86 ? -23.304 -5.077 33.652 1.00 11.03 124 ILE A N 1
ATOM 661 C CA . ILE A 1 86 ? -22.262 -6.050 33.832 1.00 8.65 124 ILE A CA 1
ATOM 662 C C . ILE A 1 86 ? -20.939 -5.343 33.832 1.00 9.12 124 ILE A C 1
ATOM 663 O O . ILE A 1 86 ? -20.785 -4.246 33.225 1.00 10.23 124 ILE A O 1
ATOM 668 N N . ALA A 1 87 ? -20.040 -5.930 34.592 1.00 9.64 125 ALA A N 1
ATOM 669 C CA . ALA A 1 87 ? -18.657 -5.496 34.528 1.00 8.90 125 ALA A CA 1
ATOM 670 C C . ALA A 1 87 ? -17.975 -6.134 33.327 1.00 10.12 125 ALA A C 1
ATOM 671 O O . ALA A 1 87 ? -18.162 -7.324 33.040 1.00 10.61 125 ALA A O 1
ATOM 673 N N . VAL A 1 88 ? -17.127 -5.353 32.680 1.00 9.61 126 VAL A N 1
ATOM 674 C CA . VAL A 1 88 ? -16.426 -5.809 31.456 1.00 8.46 126 VAL A CA 1
ATOM 675 C C . VAL A 1 88 ? -14.939 -5.431 31.483 1.00 8.81 126 VAL A C 1
ATOM 676 O O . VAL A 1 88 ? -14.569 -4.339 31.881 1.00 8.78 126 VAL A O 1
ATOM 680 N N . ASP A 1 89 ? -14.109 -6.351 31.012 1.00 8.94 127 ASP A N 1
ATOM 681 C CA . ASP A 1 89 ? -12.686 -6.064 30.809 1.00 9.78 127 ASP A CA 1
ATOM 682 C C . ASP A 1 89 ? -12.693 -5.522 29.357 1.00 8.39 127 ASP A C 1
ATOM 683 O O . ASP A 1 89 ? -12.877 -6.295 28.383 1.00 8.44 127 ASP A O 1
ATOM 688 N N . PHE A 1 90 ? -12.398 -4.236 29.223 1.00 8.08 128 PHE A N 1
ATOM 689 C CA . PHE A 1 90 ? -12.666 -3.518 27.970 1.00 7.46 128 PHE A CA 1
ATOM 690 C C . PHE A 1 90 ? -11.312 -3.043 27.395 1.00 7.92 128 PHE A C 1
ATOM 691 O O . PHE A 1 90 ? -10.458 -2.591 28.123 1.00 6.81 128 PHE A O 1
ATOM 699 N N . SER A 1 91 ? -11.134 -3.204 26.077 1.00 7.04 129 SER A N 1
ATOM 700 C CA . SER A 1 91 ? -9.938 -2.756 25.433 1.00 7.40 129 SER A CA 1
ATOM 701 C C . SER A 1 91 ? -10.297 -1.992 24.144 1.00 7.65 129 SER A C 1
ATOM 702 O O . SER A 1 91 ? -11.264 -2.319 23.448 1.00 7.44 129 SER A O 1
ATOM 705 N N . LEU A 1 92 ? -9.426 -1.057 23.763 1.00 6.31 130 LEU A N 1
ATOM 706 C CA . LEU A 1 92 ? -9.550 -0.434 22.419 1.00 7.02 130 LEU A CA 1
ATOM 707 C C . LEU A 1 92 ? -8.159 -0.540 21.832 1.00 7.14 130 LEU A C 1
ATOM 708 O O . LEU A 1 92 ? -7.145 -0.222 22.510 1.00 8.86 130 LEU A O 1
ATOM 713 N N . LEU A 1 93 ? -8.092 -1.105 20.656 1.00 6.72 131 LEU A N 1
ATOM 714 C CA . LEU A 1 93 ? -6.808 -1.237 19.937 1.00 6.86 131 LEU A CA 1
ATOM 715 C C . LEU A 1 93 ? -6.829 -0.286 18.701 1.00 7.11 131 LEU A C 1
ATOM 716 O O . LEU A 1 93 ? -7.645 -0.460 17.791 1.00 9.48 131 LEU A O 1
ATOM 721 N N . PRO A 1 94 ? -5.918 0.657 18.611 1.00 7.36 132 PRO A N 1
ATOM 722 C CA . PRO A 1 94 ? -5.896 1.463 17.357 1.00 9.09 132 PRO A CA 1
ATOM 723 C C . PRO A 1 94 ? -5.344 0.541 16.264 1.00 8.76 132 PRO A C 1
ATOM 724 O O . PRO A 1 94 ? -4.323 -0.146 16.552 1.00 10.50 132 PRO A O 1
ATOM 728 N N . ILE A 1 95 ? -5.905 0.603 15.048 1.00 6.29 133 ILE A N 1
ATOM 729 C CA . ILE A 1 95 ? -5.467 -0.237 13.911 1.00 8.00 133 ILE A CA 1
ATOM 730 C C . ILE A 1 95 ? -4.876 0.724 12.901 1.00 7.32 133 ILE A C 1
ATOM 731 O O . ILE A 1 95 ? -5.584 1.608 12.457 1.00 7.13 133 ILE A O 1
ATOM 736 N N . CYS A 1 96 ? -3.598 0.531 12.575 1.00 7.66 134 CYS A N 1
ATOM 737 C CA . CYS A 1 96 ? -2.893 1.327 11.505 1.00 9.28 134 CYS A CA 1
ATOM 738 C C . CYS A 1 96 ? -2.868 0.607 10.168 1.00 9.75 134 CYS A C 1
ATOM 739 O O . CYS A 1 96 ? -2.821 -0.655 10.099 1.00 11.71 134 CYS A O 1
ATOM 742 N N . ASN A 1 97 ? -2.978 1.385 9.109 1.00 9.63 135 ASN A N 1
ATOM 743 C CA . ASN A 1 97 ? -2.782 0.812 7.777 1.00 9.54 135 ASN A CA 1
ATOM 744 C C . ASN A 1 97 ? -1.286 0.682 7.418 1.00 10.44 135 ASN A C 1
ATOM 745 O O . ASN A 1 97 ? -0.414 0.851 8.259 1.00 10.49 135 ASN A O 1
ATOM 750 N N . GLU A 1 98 ? -1.045 0.286 6.155 1.00 11.13 136 GLU A N 1
ATOM 751 C CA . GLU A 1 98 ? 0.312 -0.010 5.722 1.00 11.60 136 GLU A CA 1
ATOM 752 C C . GLU A 1 98 ? 1.251 1.189 5.854 1.00 11.98 136 GLU A C 1
ATOM 753 O O . GLU A 1 98 ? 2.445 0.972 6.052 1.00 10.63 136 GLU A O 1
ATOM 759 N N . GLU A 1 99 ? 0.720 2.398 5.749 1.00 11.19 137 GLU A N 1
ATOM 760 C CA . GLU A 1 99 ? 1.507 3.648 5.790 1.00 11.96 137 GLU A CA 1
ATOM 761 C C . GLU A 1 99 ? 1.717 4.050 7.255 1.00 12.00 137 GLU A C 1
ATOM 762 O O . GLU A 1 99 ? 2.494 4.986 7.540 1.00 13.55 137 GLU A O 1
ATOM 768 N N . GLY A 1 100 ? 1.070 3.333 8.201 1.00 10.78 138 GLY A N 1
ATOM 769 C CA . GLY A 1 100 ? 1.270 3.613 9.618 1.00 11.18 138 GLY A CA 1
ATOM 770 C C . GLY A 1 100 ? 0.204 4.562 10.163 1.00 10.77 138 GLY A C 1
ATOM 771 O O . GLY A 1 100 ? 0.297 5.014 11.302 1.00 13.00 138 GLY A O 1
ATOM 772 N N . SER A 1 101 ? -0.805 4.901 9.369 1.00 10.23 139 SER A N 1
ATOM 773 C CA . SER A 1 101 ? -1.909 5.793 9.766 1.00 9.58 139 SER A CA 1
ATOM 774 C C . SER A 1 101 ? -3.036 5.039 10.462 1.00 8.61 139 SER A C 1
ATOM 775 O O . SER A 1 101 ? -3.495 4.038 9.964 1.00 8.01 139 SER A O 1
ATOM 778 N N . ILE A 1 102 ? -3.561 5.630 11.519 1.00 8.77 140 ILE A N 1
ATOM 779 C CA . ILE A 1 102 ? -4.705 5.051 12.233 1.00 7.54 140 ILE A CA 1
ATOM 780 C C . ILE A 1 102 ? -5.897 5.087 11.319 1.00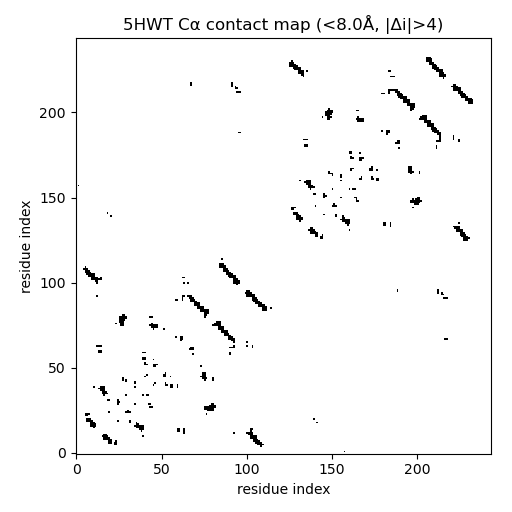 9.15 140 ILE A C 1
ATOM 781 O O . ILE A 1 102 ? -6.267 6.172 10.783 1.00 9.17 140 ILE A O 1
ATOM 786 N N . VAL A 1 103 ? -6.505 3.917 11.106 1.00 8.15 141 VAL A N 1
ATOM 787 C CA . VAL A 1 103 ? -7.642 3.816 10.240 1.00 7.61 141 VAL A CA 1
ATOM 788 C C . VAL A 1 103 ? -8.923 3.354 10.917 1.00 8.68 141 VAL A C 1
ATOM 789 O O . VAL A 1 103 ? -10.053 3.617 10.433 1.00 9.47 141 VAL A O 1
ATOM 793 N N . TYR A 1 104 ? -8.714 2.505 11.926 1.00 8.83 142 TYR A N 1
ATOM 794 C CA . TYR A 1 104 ? -9.850 1.948 12.678 1.00 8.31 142 TYR A CA 1
ATOM 795 C C . TYR A 1 104 ? -9.491 1.834 14.140 1.00 6.73 142 TYR A C 1
ATOM 796 O O . TYR A 1 104 ? -8.312 1.885 14.512 1.00 7.47 142 TYR A O 1
ATOM 805 N N . LEU A 1 105 ? -10.522 1.679 14.977 1.00 5.58 143 LEU A N 1
ATOM 806 C CA . LEU A 1 105 ? -10.266 1.267 16.377 1.00 6.18 143 LEU A CA 1
ATOM 807 C C . LEU A 1 105 ? -11.051 -0.056 16.581 1.00 7.23 143 LEU A C 1
ATOM 808 O O . LEU A 1 105 ? -12.190 -0.119 16.189 1.00 7.46 143 LEU A O 1
ATOM 813 N N . LEU A 1 106 ? -10.421 -1.047 17.253 1.00 7.31 144 LEU A N 1
ATOM 814 C CA . LEU A 1 106 ? -11.114 -2.316 17.603 1.00 6.89 144 LEU A CA 1
ATOM 815 C C . LEU A 1 106 ? -11.484 -2.225 19.043 1.00 7.37 144 LEU A C 1
ATOM 816 O O . LEU A 1 106 ? -10.636 -2.056 19.887 1.00 8.84 144 LEU A O 1
ATOM 821 N N . ALA A 1 107 ? -12.780 -2.298 19.318 1.00 7.31 145 ALA A N 1
ATOM 822 C CA . ALA A 1 107 ? -13.263 -2.379 20.700 1.00 7.66 145 ALA A CA 1
ATOM 823 C C . ALA A 1 107 ? -13.609 -3.794 21.108 1.00 7.55 145 ALA A C 1
ATOM 824 O O . ALA A 1 107 ? -14.323 -4.491 20.366 1.00 7.71 145 ALA A O 1
ATOM 826 N N . GLU A 1 108 ? -13.047 -4.251 22.217 1.00 7.11 146 GLU A N 1
ATOM 827 C CA . GLU A 1 108 ? -13.354 -5.648 22.652 1.00 9.19 146 GLU A CA 1
ATOM 828 C C . GLU A 1 108 ? -13.733 -5.637 24.084 1.00 10.10 146 GLU A C 1
ATOM 829 O O . GLU A 1 108 ? -13.216 -4.819 24.896 1.00 10.31 146 GLU A O 1
ATOM 835 N N . GLY A 1 109 ? -14.605 -6.546 24.466 1.00 8.45 147 GLY A N 1
ATOM 836 C CA . GLY A 1 109 ? -14.862 -6.633 25.921 1.00 10.41 147 GLY A CA 1
ATOM 837 C C . GLY A 1 109 ? -15.210 -8.056 26.321 1.00 10.82 147 GLY A C 1
ATOM 838 O O . GLY A 1 109 ? -15.729 -8.842 25.520 1.00 9.96 147 GLY A O 1
ATOM 839 N N . ARG A 1 110 ? -14.886 -8.387 27.565 1.00 8.12 148 ARG A N 1
ATOM 840 C CA . ARG A 1 110 ? -15.309 -9.671 28.154 1.00 8.41 148 ARG A CA 1
ATOM 841 C C . ARG A 1 110 ? -16.050 -9.403 29.441 1.00 9.52 148 ARG A C 1
ATOM 842 O O . ARG A 1 110 ? -15.565 -8.620 30.281 1.00 8.82 148 ARG A O 1
ATOM 850 N N . ASN A 1 111 ? -17.183 -10.084 29.607 1.00 10.45 149 ASN A N 1
ATOM 851 C CA . ASN A 1 111 ? -17.948 -10.030 30.861 1.00 9.00 149 ASN A CA 1
ATOM 852 C C . ASN A 1 111 ? -17.161 -10.688 32.008 1.00 9.29 149 ASN A C 1
ATOM 853 O O . ASN A 1 111 ? -16.832 -11.944 31.956 1.00 11.30 149 ASN A O 1
ATOM 858 N N . ILE A 1 112 ? -16.846 -9.894 33.030 1.00 8.53 150 ILE A N 1
ATOM 859 C CA . ILE A 1 112 ? -16.069 -10.306 34.194 1.00 10.20 150 ILE A CA 1
ATOM 860 C C . ILE A 1 112 ? -16.910 -10.202 35.487 1.00 11.14 150 ILE A C 1
ATOM 861 O O . ILE A 1 112 ? -16.391 -10.174 36.579 1.00 12.71 150 ILE A O 1
ATOM 866 N N . THR A 1 113 ? -18.219 -10.162 35.354 1.00 10.43 151 THR A N 1
ATOM 867 C CA . THR A 1 113 ? -19.135 -9.912 36.534 1.00 12.91 151 THR A CA 1
ATOM 868 C C . THR A 1 113 ? -19.018 -11.016 37.558 1.00 14.68 151 THR A C 1
ATOM 869 O O . THR A 1 113 ? -18.692 -10.742 38.709 1.00 15.70 151 THR A O 1
ATOM 873 N N . ASP A 1 114 ? -19.233 -12.266 37.135 1.00 13.97 152 ASP A N 1
ATOM 874 C CA . ASP A 1 114 ? -19.031 -13.422 38.067 1.00 15.25 152 ASP A CA 1
ATOM 875 C C . ASP A 1 114 ? -17.617 -13.474 38.599 1.00 16.32 152 ASP A C 1
ATOM 876 O O . ASP A 1 114 ? -17.431 -13.739 39.799 1.00 20.95 152 ASP A O 1
ATOM 881 N N . LYS A 1 115 ? -16.625 -13.197 37.723 1.00 14.19 153 LYS A N 1
ATOM 882 C CA . LYS A 1 115 ? -15.216 -13.121 38.116 1.00 13.59 153 LYS A CA 1
ATOM 883 C C . LYS A 1 115 ? -15.000 -12.126 39.315 1.00 14.22 153 LYS A C 1
ATOM 884 O O . LYS A 1 115 ? -14.316 -12.497 40.273 1.00 13.69 153 LYS A O 1
ATOM 890 N N . LYS A 1 116 ? -15.513 -10.869 39.198 1.00 11.67 154 LYS A N 1
ATOM 891 C CA . LYS A 1 116 ? -15.356 -9.883 40.308 1.00 11.87 154 LYS A CA 1
ATOM 892 C C . LYS A 1 116 ? -16.081 -10.406 41.581 1.00 13.67 154 LYS A C 1
ATOM 893 O O . LYS A 1 116 ? -15.639 -10.181 42.720 1.00 11.45 154 LYS A O 1
ATOM 899 N N . LYS A 1 117 ? -17.212 -11.087 41.385 1.00 15.21 155 LYS A N 1
ATOM 900 C CA . LYS A 1 117 ? -17.968 -11.633 42.519 1.00 17.10 155 LYS A CA 1
ATOM 901 C C . LYS A 1 117 ? -17.079 -12.649 43.250 1.00 17.03 155 LYS A C 1
ATOM 902 O O . LYS A 1 117 ? -16.999 -12.673 44.508 1.00 16.60 155 LYS A O 1
ATOM 908 N N . ALA A 1 118 ? -16.437 -13.493 42.469 1.00 14.16 156 ALA A N 1
ATOM 909 C CA . ALA A 1 118 ? -15.529 -14.512 43.036 1.00 17.42 156 ALA A CA 1
ATOM 910 C C . ALA A 1 118 ? -14.302 -13.926 43.764 1.00 19.75 156 ALA A C 1
ATOM 911 O O . ALA A 1 118 ? -14.003 -14.355 44.884 1.00 20.09 156 ALA A O 1
ATOM 913 N N . GLU A 1 119 ? -13.637 -12.916 43.156 1.00 16.76 157 GLU A N 1
ATOM 914 C CA . GLU A 1 119 ? -12.556 -12.137 43.769 1.00 18.00 157 GLU A CA 1
ATOM 915 C C . GLU A 1 119 ? -12.998 -11.507 45.101 1.00 15.80 157 GLU A C 1
ATOM 916 O O . GLU A 1 119 ? -12.274 -11.528 46.085 1.00 14.58 157 GLU A O 1
ATOM 922 N N . ALA A 1 120 ? -14.183 -10.924 45.107 1.00 13.06 158 ALA A N 1
ATOM 923 C CA . ALA A 1 120 ? -14.721 -10.406 46.358 1.00 14.29 158 ALA A CA 1
ATOM 924 C C . ALA A 1 120 ? -14.913 -11.524 47.443 1.00 17.35 158 ALA A C 1
ATOM 925 O O . ALA A 1 120 ? -14.602 -11.333 48.640 1.00 18.12 158 ALA A O 1
ATOM 935 N N . LEU A 1 122 ? -13.262 -14.431 47.638 1.00 17.61 160 LEU A N 1
ATOM 936 C CA . LEU A 1 122 ? -11.924 -14.905 48.082 1.00 21.79 160 LEU A CA 1
ATOM 937 C C . LEU A 1 122 ? -11.181 -13.886 48.941 1.00 21.20 160 LEU A C 1
ATOM 938 O O . LEU A 1 122 ? -10.336 -14.278 49.714 1.00 23.20 160 LEU A O 1
ATOM 943 N N . ALA A 1 123 ? -11.567 -12.614 48.829 1.00 22.59 161 ALA A N 1
ATOM 944 C CA . ALA A 1 123 ? -11.005 -11.489 49.571 1.00 24.50 161 ALA A CA 1
ATOM 945 C C . ALA A 1 123 ? -11.514 -11.383 50.993 1.00 25.24 161 ALA A C 1
ATOM 946 O O . ALA A 1 123 ? -10.927 -10.643 51.778 1.00 25.71 161 ALA A O 1
ATOM 948 N N . LEU A 1 124 ? -12.618 -12.053 51.318 1.00 28.29 162 LEU A N 1
ATOM 949 C CA . LEU A 1 124 ? -13.212 -11.916 52.661 1.00 23.87 162 LEU A CA 1
ATOM 950 C C . LEU A 1 124 ? -12.174 -12.267 53.693 1.00 28.71 162 LEU A C 1
ATOM 951 O O . LEU A 1 124 ? -11.500 -13.307 53.592 1.00 33.44 162 LEU A O 1
ATOM 956 N N . LYS A 1 125 ? -12.067 -11.405 54.673 1.00 24.08 163 LYS A N 1
ATOM 957 C CA . LYS A 1 125 ? -11.078 -11.575 55.724 1.00 40.15 163 LYS A CA 1
ATOM 958 C C . LYS A 1 125 ? -11.726 -12.107 56.981 1.00 45.24 163 LYS A C 1
ATOM 959 O O . LYS A 1 125 ? -12.572 -11.474 57.589 1.00 44.41 163 LYS A O 1
ATOM 965 N N . ALA B 1 4 ? -11.018 3.316 -0.383 1.00 32.04 42 ALA B N 1
ATOM 966 C CA . ALA B 1 4 ? -12.243 4.017 0.186 1.00 34.92 42 ALA B CA 1
ATOM 967 C C . ALA B 1 4 ? -12.766 3.138 1.304 1.00 19.23 42 ALA B C 1
ATOM 968 O O . ALA B 1 4 ? -12.359 1.968 1.390 1.00 42.02 42 ALA B O 1
ATOM 970 N N . LEU B 1 5 ? -13.707 3.607 2.101 1.00 17.20 43 LEU B N 1
ATOM 971 C CA . LEU B 1 5 ? -14.267 2.651 3.159 1.00 12.42 43 LEU B CA 1
ATOM 972 C C . LEU B 1 5 ? -14.681 1.367 2.501 1.00 13.03 43 LEU B C 1
ATOM 973 O O . LEU B 1 5 ? -15.260 1.378 1.384 1.00 14.37 43 LEU B O 1
ATOM 978 N N . TYR B 1 6 ? -14.403 0.243 3.140 1.00 11.50 44 TYR B N 1
ATOM 979 C CA . TYR B 1 6 ? -14.674 -1.054 2.548 1.00 11.65 44 TYR B CA 1
ATOM 980 C C . TYR B 1 6 ? -16.110 -1.252 2.143 1.00 12.06 44 TYR B C 1
ATOM 981 O O . TYR B 1 6 ? -17.001 -0.589 2.641 1.00 14.25 44 TYR B O 1
ATOM 990 N N A GLU B 1 7 ? -16.316 -2.266 1.314 0.50 12.26 45 GLU B N 1
ATOM 991 N N B GLU B 1 7 ? -16.329 -2.245 1.287 0.50 12.36 45 GLU B N 1
ATOM 992 C CA A GLU B 1 7 ? -17.621 -2.786 1.040 0.50 10.09 45 GLU B CA 1
ATOM 993 C CA B GLU B 1 7 ? -17.643 -2.790 1.073 0.50 10.15 45 GLU B CA 1
ATOM 994 C C A GLU B 1 7 ? -17.845 -4.082 1.871 0.50 11.84 45 GLU B C 1
ATOM 995 C C B GLU B 1 7 ? -17.830 -4.071 1.903 0.50 11.85 45 GLU B C 1
ATOM 996 O O A GLU B 1 7 ? -18.902 -4.294 2.490 0.50 11.67 45 GLU B O 1
ATOM 997 O O B GLU B 1 7 ? -18.855 -4.266 2.538 0.50 11.96 45 GLU B O 1
ATOM 1008 N N . PHE B 1 8 ? -16.847 -4.958 1.819 1.00 10.27 46 PHE B N 1
ATOM 1009 C CA . PHE B 1 8 ? -16.855 -6.221 2.586 1.00 9.62 46 PHE B CA 1
ATOM 1010 C C . PHE B 1 8 ? -15.812 -6.042 3.677 1.00 8.56 46 PHE B C 1
ATOM 1011 O O . PHE B 1 8 ? -14.690 -5.583 3.407 1.00 7.78 46 PHE B O 1
ATOM 1019 N N . VAL B 1 9 ? -16.117 -6.608 4.849 1.00 9.67 47 VAL B N 1
ATOM 1020 C CA . VAL B 1 9 ? -15.172 -6.623 5.957 1.00 8.95 47 VAL B CA 1
ATOM 1021 C C . VAL B 1 9 ? -15.332 -7.865 6.834 1.00 9.21 47 VAL B C 1
ATOM 1022 O O . VAL B 1 9 ? -16.459 -8.350 7.057 1.00 8.22 47 VAL B O 1
ATOM 1026 N N . GLY B 1 10 ? -14.180 -8.367 7.292 1.00 8.45 48 GLY B N 1
ATOM 1027 C CA . GLY B 1 10 ? -14.194 -9.531 8.184 1.00 7.69 48 GLY B CA 1
ATOM 1028 C C . GLY B 1 10 ? -13.097 -9.412 9.199 1.00 6.94 48 GLY B C 1
ATOM 1029 O O . GLY B 1 10 ? -11.984 -8.830 8.958 1.00 8.46 48 GLY B O 1
ATOM 1030 N N . LEU B 1 11 ? -13.405 -9.904 10.379 1.00 6.35 49 LEU B N 1
ATOM 1031 C CA . LEU B 1 11 ? -12.363 -10.011 11.426 1.00 6.99 49 LEU B CA 1
ATOM 1032 C C . LEU B 1 11 ? -11.929 -11.457 11.562 1.00 7.51 49 LEU B C 1
ATOM 1033 O O . LEU B 1 11 ? -12.797 -12.284 11.754 1.00 7.73 49 LEU B O 1
ATOM 1038 N N . LEU B 1 12 ? -10.608 -11.734 11.486 1.00 6.62 50 LEU B N 1
ATOM 1039 C CA . LEU B 1 12 ? -10.037 -13.057 11.617 1.00 7.74 50 LEU B CA 1
ATOM 1040 C C . LEU B 1 12 ? -9.162 -13.121 12.842 1.00 8.28 50 LEU B C 1
ATOM 1041 O O . LEU B 1 12 ? -8.674 -12.076 13.277 1.00 7.64 50 LEU B O 1
ATOM 1046 N N . ASP B 1 13 ? -8.999 -14.278 13.463 1.00 7.54 51 ASP B N 1
ATOM 1047 C CA . ASP B 1 13 ? -7.856 -14.345 14.445 1.00 9.97 51 ASP B CA 1
ATOM 1048 C C . ASP B 1 13 ? -6.528 -14.422 13.751 1.00 10.89 51 ASP B C 1
ATOM 1049 O O . ASP B 1 13 ? -6.478 -14.375 12.521 1.00 11.40 51 ASP B O 1
ATOM 1054 N N . ALA B 1 14 ? -5.433 -14.565 14.525 1.00 13.36 52 ALA B N 1
ATOM 1055 C CA . ALA B 1 14 ? -4.117 -14.555 13.870 1.00 16.08 52 ALA B CA 1
ATOM 1056 C C . ALA B 1 14 ? -3.821 -15.809 13.055 1.00 16.17 52 ALA B C 1
ATOM 1057 O O . ALA B 1 14 ? -2.843 -15.865 12.330 1.00 18.57 52 ALA B O 1
ATOM 1059 N N . HIS B 1 15 ? -4.682 -16.829 13.154 1.00 14.81 53 HIS B N 1
ATOM 1060 C CA . HIS B 1 15 ? -4.546 -18.079 12.350 1.00 13.93 53 HIS B CA 1
ATOM 1061 C C . HIS B 1 15 ? -5.510 -18.023 11.167 1.00 14.12 53 HIS B C 1
ATOM 1062 O O . HIS B 1 15 ? -5.697 -19.001 10.454 1.00 13.54 53 HIS B O 1
ATOM 1069 N N . GLY B 1 16 ? -6.168 -16.882 10.982 1.00 10.71 54 GLY B N 1
ATOM 1070 C CA . GLY B 1 16 ? -7.015 -16.737 9.817 1.00 10.46 54 GLY B CA 1
ATOM 1071 C C . GLY B 1 16 ? -8.385 -17.283 10.024 1.00 9.48 54 GLY B C 1
ATOM 1072 O O . GLY B 1 16 ? -9.175 -17.342 9.069 1.00 10.88 54 GLY B O 1
ATOM 1073 N N . ASN B 1 17 ? -8.716 -17.690 11.261 1.00 8.98 55 ASN B N 1
ATOM 1074 C CA . ASN B 1 17 ? -10.046 -18.242 11.470 1.00 9.79 55 ASN B CA 1
ATOM 1075 C C . ASN B 1 17 ? -11.100 -17.162 11.519 1.00 8.17 55 ASN B C 1
ATOM 1076 O O . ASN B 1 17 ? -10.802 -16.108 12.061 1.00 10.11 55 ASN B O 1
ATOM 1081 N N . VAL B 1 18 ? -12.296 -17.363 10.922 1.00 7.03 56 VAL B N 1
ATOM 1082 C CA . VAL B 1 18 ? -13.324 -16.283 10.833 1.00 7.29 56 VAL B CA 1
ATOM 1083 C C . VAL B 1 18 ? -13.958 -15.991 12.155 1.00 6.97 56 VAL B C 1
ATOM 1084 O O . VAL B 1 18 ? -14.513 -16.942 12.845 1.00 9.06 56 VAL B O 1
ATOM 1088 N N . LEU B 1 19 ? -13.885 -14.696 12.558 1.00 6.57 57 LEU B N 1
ATOM 1089 C CA . LEU B 1 19 ? -14.630 -14.287 13.772 1.00 7.62 57 LEU B CA 1
ATOM 1090 C C . LEU B 1 19 ? -15.935 -13.564 13.491 1.00 7.72 57 LEU B C 1
ATOM 1091 O O . LEU B 1 19 ? -16.968 -13.925 14.058 1.00 7.74 57 LEU B O 1
ATOM 1096 N N . GLU B 1 20 ? -15.886 -12.504 12.653 1.00 7.77 58 GLU B N 1
ATOM 1097 C CA . GLU B 1 20 ? -17.025 -11.705 12.362 1.00 8.33 58 GLU B CA 1
ATOM 1098 C C . GLU B 1 20 ? -16.922 -11.321 10.888 1.00 9.20 58 GLU B C 1
ATOM 1099 O O . GLU B 1 20 ? -15.810 -11.176 10.328 1.00 8.46 58 GLU B O 1
ATOM 1105 N N . VAL B 1 21 ? -18.091 -11.130 10.279 1.00 8.06 59 VAL B N 1
ATOM 1106 C CA . VAL B 1 21 ? -18.169 -10.761 8.846 1.00 9.06 59 VAL B CA 1
ATOM 1107 C C . VAL B 1 21 ? -19.381 -9.869 8.679 1.00 9.47 59 VAL B C 1
ATOM 1108 O O . VAL B 1 21 ? -20.422 -10.178 9.247 1.00 11.80 59 VAL B O 1
ATOM 1112 N N . ASN B 1 22 ? -19.236 -8.761 7.974 1.00 8.99 60 ASN B N 1
ATOM 1113 C CA . ASN B 1 22 ? -20.441 -7.957 7.725 1.00 10.44 60 ASN B CA 1
ATOM 1114 C C . ASN B 1 22 ? -21.486 -8.623 6.806 1.00 11.31 60 ASN B C 1
ATOM 1115 O O . ASN B 1 22 ? -21.162 -9.558 5.998 1.00 10.23 60 ASN B O 1
ATOM 1120 N N . GLN B 1 23 ? -22.751 -8.196 7.010 1.00 14.25 61 GLN B N 1
ATOM 1121 C CA . GLN B 1 23 ? -23.900 -8.811 6.339 1.00 14.73 61 GLN B CA 1
ATOM 1122 C C . GLN B 1 23 ? -23.723 -8.773 4.805 1.00 11.84 61 GLN B C 1
ATOM 1123 O O . GLN B 1 23 ? -24.035 -9.725 4.105 1.00 12.26 61 GLN B O 1
ATOM 1129 N N . VAL B 1 24 ? -23.190 -7.675 4.301 1.00 10.85 62 VAL B N 1
ATOM 1130 C CA . VAL B 1 24 ? -23.076 -7.536 2.814 1.00 11.88 62 VAL B CA 1
ATOM 1131 C C . VAL B 1 24 ? -22.202 -8.664 2.206 1.00 10.50 62 VAL B C 1
ATOM 1132 O O . VAL B 1 24 ? -22.463 -9.223 1.095 1.00 9.59 62 VAL B O 1
ATOM 1136 N N . ALA B 1 25 ? -21.080 -8.942 2.899 1.00 9.00 63 ALA B N 1
ATOM 1137 C CA . ALA B 1 25 ? -20.193 -10.023 2.421 1.00 9.37 63 ALA B CA 1
ATOM 1138 C C . ALA B 1 25 ? -20.799 -11.399 2.526 1.00 9.27 63 ALA B C 1
ATOM 1139 O O . ALA B 1 25 ? -20.606 -12.260 1.647 1.00 9.17 63 ALA B O 1
ATOM 1141 N N . LEU B 1 26 ? -21.479 -11.644 3.647 1.00 8.67 64 LEU B N 1
ATOM 1142 C CA . LEU B 1 26 ? -22.157 -12.911 3.855 1.00 10.02 64 LEU B CA 1
ATOM 1143 C C . LEU B 1 26 ? -23.249 -13.116 2.770 1.00 11.07 64 LEU B C 1
ATOM 1144 O O . LEU B 1 26 ? -23.322 -14.223 2.168 1.00 11.59 64 LEU B O 1
ATOM 1149 N N . GLU B 1 27 ? -24.044 -12.080 2.508 1.00 13.01 65 GLU B N 1
ATOM 1150 C CA . GLU B 1 27 ? -25.078 -12.117 1.417 1.00 13.94 65 GLU B CA 1
ATOM 1151 C C . GLU B 1 27 ? -24.405 -12.344 0.050 1.00 14.33 65 GLU B C 1
ATOM 1152 O O . GLU B 1 27 ? -24.853 -13.196 -0.719 1.00 14.06 65 GLU B O 1
ATOM 1158 N N . GLY B 1 28 ? -23.284 -11.650 -0.239 1.00 11.33 66 GLY B N 1
ATOM 1159 C CA . GLY B 1 28 ? -22.660 -11.837 -1.568 1.00 10.02 66 GLY B CA 1
ATOM 1160 C C . GLY B 1 28 ? -22.180 -13.292 -1.786 1.00 11.68 66 GLY B C 1
ATOM 1161 O O . GLY B 1 28 ? -22.231 -13.803 -2.911 1.00 10.30 66 GLY B O 1
ATOM 1162 N N . GLY B 1 29 ? -21.658 -13.940 -0.731 1.00 10.42 67 GLY B N 1
ATOM 1163 C CA . GLY B 1 29 ? -21.072 -15.280 -0.837 1.00 8.78 67 GLY B CA 1
ATOM 1164 C C . GLY B 1 29 ? -22.091 -16.364 -0.593 1.00 10.04 67 GLY B C 1
ATOM 1165 O O . GLY B 1 29 ? -21.801 -17.520 -0.764 1.00 11.54 67 GLY B O 1
ATOM 1166 N N . GLY B 1 30 ? -23.279 -15.974 -0.159 1.00 11.19 68 GLY B N 1
ATOM 1167 C CA . GLY B 1 30 ? -24.269 -16.964 0.164 1.00 13.17 68 GLY B CA 1
ATOM 1168 C C . GLY B 1 30 ? -23.927 -17.825 1.347 1.00 15.62 68 GLY B C 1
ATOM 1169 O O . GLY B 1 30 ? -24.148 -19.046 1.317 1.00 16.26 68 GLY B O 1
ATOM 1170 N N . ILE B 1 31 ? -23.413 -17.185 2.401 1.00 11.46 69 ILE B N 1
ATOM 1171 C CA . ILE B 1 31 ? -22.851 -17.888 3.563 1.00 14.86 69 ILE B CA 1
ATOM 1172 C C . ILE B 1 31 ? -23.460 -17.303 4.820 1.00 12.60 69 ILE B C 1
ATOM 1173 O O . ILE B 1 31 ? -23.760 -16.144 4.847 1.00 13.38 69 ILE B O 1
ATOM 1178 N N . THR B 1 32 ? -23.633 -18.099 5.861 1.00 13.80 70 THR B N 1
ATO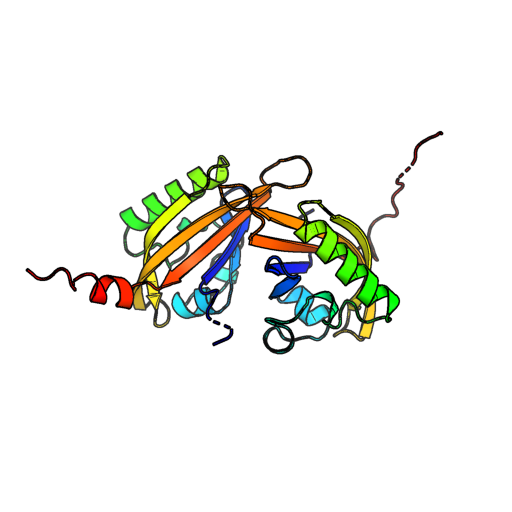M 1179 C CA . THR B 1 32 ? -24.025 -17.513 7.177 1.00 15.22 70 THR B CA 1
ATOM 1180 C C . THR B 1 32 ? -22.822 -17.540 8.114 1.00 11.91 70 THR B C 1
ATOM 1181 O O . THR B 1 32 ? -21.905 -18.344 7.978 1.00 12.58 70 THR B O 1
ATOM 1185 N N . LEU B 1 33 ? -22.789 -16.618 9.056 1.00 11.17 71 LEU B N 1
ATOM 1186 C CA . LEU B 1 33 ? -21.616 -16.574 9.925 1.00 11.82 71 LEU B CA 1
ATOM 1187 C C . LEU B 1 33 ? -21.442 -17.848 10.701 1.00 13.88 71 LEU B C 1
ATOM 1188 O O . LEU B 1 33 ? -20.325 -18.318 10.915 1.00 12.49 71 LEU B O 1
ATOM 1193 N N . GLU B 1 34 ? -22.548 -18.423 11.180 1.00 14.30 72 GLU B N 1
ATOM 1194 C CA . GLU B 1 34 ? -22.442 -19.614 11.983 1.00 16.73 72 GLU B CA 1
ATOM 1195 C C . GLU B 1 34 ? -21.753 -20.783 11.229 1.00 16.91 72 GLU B C 1
ATOM 1196 O O . GLU B 1 34 ? -21.076 -21.629 11.860 1.00 19.08 72 GLU B O 1
ATOM 1202 N N . GLU B 1 35 ? -21.917 -20.843 9.907 1.00 16.46 73 GLU B N 1
ATOM 1203 C CA . GLU B 1 35 ? -21.325 -21.915 9.068 1.00 16.48 73 GLU B CA 1
ATOM 1204 C C . GLU B 1 35 ? -19.802 -21.842 8.978 1.00 17.38 73 GLU B C 1
ATOM 1205 O O . GLU B 1 35 ? -19.164 -22.869 8.851 1.00 17.93 73 GLU B O 1
ATOM 1211 N N . ILE B 1 36 ? -19.243 -20.622 9.035 1.00 13.23 74 ILE B N 1
ATOM 1212 C CA . ILE B 1 36 ? -17.800 -20.409 8.769 1.00 11.54 74 ILE B CA 1
ATOM 1213 C C . ILE B 1 36 ? -17.042 -19.945 9.987 1.00 10.69 74 ILE B C 1
ATOM 1214 O O . ILE B 1 36 ? -15.817 -19.970 10.017 1.00 11.53 74 ILE B O 1
ATOM 1219 N N . ARG B 1 37 ? -17.753 -19.580 11.026 1.00 11.07 75 ARG B N 1
ATOM 1220 C CA . ARG B 1 37 ? -17.068 -19.014 12.206 1.00 11.17 75 ARG B CA 1
ATOM 1221 C C . ARG B 1 37 ? -16.148 -20.036 12.870 1.00 12.84 75 ARG B C 1
ATOM 1222 O O . ARG B 1 37 ? -16.533 -21.182 13.056 1.00 12.13 75 ARG B O 1
ATOM 1230 N N . GLY B 1 38 ? -14.934 -19.640 13.212 1.00 9.71 76 GLY B N 1
ATOM 1231 C CA . GLY B 1 38 ? -13.957 -20.499 13.893 1.00 8.97 76 GLY B CA 1
ATOM 1232 C C . GLY B 1 38 ? -13.158 -21.364 12.947 1.00 10.35 76 GLY B C 1
ATOM 1233 O O . GLY B 1 38 ? -12.330 -22.179 13.350 1.00 11.51 76 GLY B O 1
ATOM 1234 N N . LYS B 1 39 ? -13.407 -21.194 11.660 1.00 9.43 77 LYS B N 1
ATOM 1235 C CA . LYS B 1 39 ? -12.763 -22.049 10.640 1.00 10.88 77 LYS B CA 1
ATOM 1236 C C . LYS B 1 39 ? -12.018 -21.133 9.694 1.00 9.54 77 LYS B C 1
ATOM 1237 O O . LYS B 1 39 ? -12.333 -19.960 9.619 1.00 9.60 77 LYS B O 1
ATOM 1243 N N . PRO B 1 40 ? -11.023 -21.659 8.978 1.00 8.96 78 PRO B N 1
ATOM 1244 C CA . PRO B 1 40 ? -10.124 -20.774 8.203 1.00 8.41 78 PRO B CA 1
ATOM 1245 C C . PRO B 1 40 ? -10.837 -20.014 7.131 1.00 7.65 78 PRO B C 1
ATOM 1246 O O . PRO B 1 40 ? -11.796 -20.511 6.479 1.00 9.21 78 PRO B O 1
ATOM 1250 N N . PHE B 1 41 ? -10.449 -18.763 6.992 1.00 6.93 79 PHE B N 1
ATOM 1251 C CA . PHE B 1 41 ? -11.119 -17.886 6.012 1.00 6.69 79 PHE B CA 1
ATOM 1252 C C . PHE B 1 41 ? -11.063 -18.456 4.593 1.00 6.97 79 PHE B C 1
ATOM 1253 O O . PHE B 1 41 ? -12.001 -18.297 3.823 1.00 8.85 79 PHE B O 1
ATOM 1261 N N . TRP B 1 42 ? -9.934 -19.093 4.226 1.00 6.76 80 TRP B N 1
ATOM 1262 C CA . TRP B 1 42 ? -9.779 -19.601 2.855 1.00 8.36 80 TRP B CA 1
ATOM 1263 C C . TRP B 1 42 ? -10.734 -20.762 2.510 1.00 10.37 80 TRP B C 1
ATOM 1264 O O . TRP B 1 42 ? -10.951 -21.077 1.302 1.00 10.20 80 TRP B O 1
ATOM 1275 N N . LYS B 1 43 ? -11.355 -21.362 3.536 1.00 8.95 81 LYS B N 1
ATOM 1276 C CA . LYS B 1 43 ? -12.344 -22.425 3.304 1.00 10.95 81 LYS B CA 1
ATOM 1277 C C . LYS B 1 43 ? -13.708 -21.906 2.995 1.00 11.32 81 LYS B C 1
ATOM 1278 O O . LYS B 1 43 ? -14.558 -22.645 2.483 1.00 13.74 81 LYS B O 1
ATOM 1284 N N . ALA B 1 44 ? -13.951 -20.631 3.284 1.00 10.47 82 ALA B N 1
ATOM 1285 C CA . ALA B 1 44 ? -15.271 -20.074 3.025 1.00 8.92 82 ALA B CA 1
ATOM 1286 C C . ALA B 1 44 ? -15.506 -19.899 1.531 1.00 8.68 82 ALA B C 1
ATOM 1287 O O . ALA B 1 44 ? -14.578 -19.699 0.737 1.00 9.22 82 ALA B O 1
ATOM 1289 N N . ARG B 1 45 ? -16.752 -19.926 1.122 1.00 7.97 83 ARG B N 1
ATOM 1290 C CA . ARG B 1 45 ? -17.115 -19.973 -0.313 1.00 8.48 83 ARG B CA 1
ATOM 1291 C C . ARG B 1 45 ? -16.519 -18.884 -1.200 1.00 8.44 83 ARG B C 1
ATOM 1292 O O . ARG B 1 45 ? -16.275 -19.143 -2.372 1.00 8.60 83 ARG B O 1
ATOM 1300 N N . TRP B 1 46 ? -16.373 -17.651 -0.685 1.00 7.61 84 TRP B N 1
ATOM 1301 C CA . TRP B 1 46 ? -15.803 -16.571 -1.532 1.00 8.34 84 TRP B CA 1
ATOM 1302 C C . TRP B 1 46 ? -14.554 -17.044 -2.241 1.00 8.62 84 TRP B C 1
ATOM 1303 O O . TRP B 1 46 ? -14.280 -16.566 -3.362 1.00 7.29 84 TRP B O 1
ATOM 1314 N N . TRP B 1 47 ? -13.769 -17.870 -1.561 1.00 7.96 85 TRP B N 1
ATOM 1315 C CA . TRP B 1 47 ? -12.411 -18.288 -2.047 1.00 7.01 85 TRP B CA 1
ATOM 1316 C C . TRP B 1 47 ? -12.361 -19.603 -2.815 1.00 9.67 85 TRP B C 1
ATOM 1317 O O . TRP B 1 47 ? -11.257 -20.114 -3.075 1.00 9.04 85 TRP B O 1
ATOM 1328 N N . GLN B 1 48 ? -13.542 -20.109 -3.191 1.00 10.02 86 GLN B N 1
ATOM 1329 C CA . GLN B 1 48 ? -13.654 -21.503 -3.666 1.00 10.47 86 GLN B CA 1
ATOM 1330 C C . GLN B 1 48 ? -13.869 -21.586 -5.155 1.00 9.46 86 GLN B C 1
ATOM 1331 O O . GLN B 1 48 ? -14.342 -22.614 -5.634 1.00 11.20 86 GLN B O 1
ATOM 1337 N N . ILE B 1 49 ? -13.441 -20.584 -5.940 1.00 9.60 87 ILE B N 1
ATOM 1338 C CA . ILE B 1 49 ? -13.520 -20.804 -7.430 1.00 10.49 87 ILE B CA 1
ATOM 1339 C C . ILE B 1 49 ? -12.711 -22.049 -7.772 1.00 11.90 87 ILE B C 1
ATOM 1340 O O . ILE B 1 49 ? -13.090 -22.851 -8.621 1.00 13.04 87 ILE B O 1
ATOM 1345 N N . SER B 1 50 ? -11.520 -22.185 -7.176 1.00 11.02 88 SER B N 1
ATOM 1346 C CA . SER B 1 50 ? -10.714 -23.362 -7.424 1.00 14.05 88 SER B CA 1
ATOM 1347 C C . SER B 1 50 ? -9.849 -23.698 -6.225 1.00 14.19 88 SER B C 1
ATOM 1348 O O . SER B 1 50 ? -9.770 -22.896 -5.290 1.00 11.82 88 SER B O 1
ATOM 1351 N N . LYS B 1 51 ? -9.127 -24.816 -6.336 1.00 15.60 89 LYS B N 1
ATOM 1352 C CA . LYS B 1 51 ? -7.980 -25.074 -5.425 1.00 13.84 89 LYS B CA 1
ATOM 1353 C C . LYS B 1 51 ? -6.875 -23.969 -5.454 1.00 13.40 89 LYS B C 1
ATOM 1354 O O . LYS B 1 51 ? -6.280 -23.678 -4.413 1.00 13.64 89 LYS B O 1
ATOM 1360 N N . LYS B 1 52 ? -6.639 -23.339 -6.596 1.00 12.18 90 LYS B N 1
ATOM 1361 C CA . LYS B 1 52 ? -5.672 -22.229 -6.688 1.00 11.63 90 LYS B CA 1
ATOM 1362 C C . LYS B 1 52 ? -6.125 -20.986 -5.937 1.00 10.20 90 LYS B C 1
ATOM 1363 O O . LYS B 1 52 ? -5.317 -20.350 -5.267 1.00 10.78 90 LYS B O 1
ATOM 1369 N N . THR B 1 53 ? -7.417 -20.636 -6.055 1.00 9.65 91 THR B N 1
ATOM 1370 C CA . THR B 1 53 ? -7.879 -19.457 -5.312 1.00 9.87 91 THR B CA 1
ATOM 1371 C C . THR B 1 53 ? -7.851 -19.722 -3.785 1.00 8.46 91 THR B C 1
ATOM 1372 O O . THR B 1 53 ? -7.526 -18.786 -2.965 1.00 7.95 91 THR B O 1
ATOM 1376 N N . GLU B 1 54 ? -8.223 -20.934 -3.383 1.00 7.93 92 GLU B N 1
ATOM 1377 C CA . GLU B 1 54 ? -8.160 -21.348 -1.976 1.00 8.48 92 GLU B CA 1
ATOM 1378 C C . GLU B 1 54 ? -6.753 -21.216 -1.419 1.00 7.82 92 GLU B C 1
ATOM 1379 O O . GLU B 1 54 ? -6.520 -20.577 -0.410 1.00 7.32 92 GLU B O 1
ATOM 1385 N N . ALA B 1 55 ? -5.822 -21.840 -2.126 1.00 7.51 93 ALA B N 1
ATOM 1386 C CA . ALA B 1 55 ? -4.386 -21.812 -1.743 1.00 7.35 93 ALA B CA 1
ATOM 1387 C C . ALA B 1 55 ? -3.825 -20.391 -1.726 1.00 7.79 93 ALA B C 1
ATOM 1388 O O . ALA B 1 55 ? -3.058 -20.025 -0.817 1.00 7.87 93 ALA B O 1
ATOM 1390 N N . THR B 1 56 ? -4.209 -19.572 -2.713 1.00 6.69 94 THR B N 1
ATOM 1391 C CA . THR B 1 56 ? -3.751 -18.212 -2.747 1.00 6.19 94 THR B CA 1
ATOM 1392 C C . THR B 1 56 ? -4.211 -17.488 -1.456 1.00 7.05 94 THR B C 1
ATOM 1393 O O . THR B 1 56 ? -3.472 -16.775 -0.825 1.00 7.17 94 THR B O 1
ATOM 1397 N N . GLN B 1 57 ? -5.495 -17.636 -1.097 1.00 6.27 95 GLN B N 1
ATOM 1398 C CA . GLN B 1 57 ? -5.995 -16.924 0.076 1.00 6.93 95 GLN B CA 1
ATOM 1399 C C . GLN B 1 57 ? -5.316 -17.413 1.386 1.00 7.89 95 GLN B C 1
ATOM 1400 O O . GLN B 1 57 ? -5.039 -16.612 2.268 1.00 7.13 95 GLN B O 1
ATOM 1406 N N . LYS B 1 58 ? -4.976 -18.715 1.453 1.00 7.97 96 LYS B N 1
ATOM 1407 C CA . LYS B 1 58 ? -4.328 -19.278 2.615 1.00 7.53 96 LYS B CA 1
ATOM 1408 C C . LYS B 1 58 ? -2.972 -18.594 2.655 1.00 8.32 96 LYS B C 1
ATOM 1409 O O . LYS B 1 58 ? -2.512 -18.252 3.718 1.00 8.05 96 LYS B O 1
ATOM 1415 N N . ARG B 1 59 ? -2.354 -18.410 1.455 1.00 9.06 97 ARG B N 1
ATOM 1416 C CA . ARG B 1 59 ? -1.006 -17.803 1.439 1.00 10.23 97 ARG B CA 1
ATOM 1417 C C . ARG B 1 59 ? -1.050 -16.321 1.844 1.00 10.29 97 ARG B C 1
ATOM 1418 O O . ARG B 1 59 ? -0.090 -15.832 2.495 1.00 11.13 97 ARG B O 1
ATOM 1426 N N . LEU B 1 60 ? -2.063 -15.593 1.392 1.00 7.50 98 LEU B N 1
ATOM 1427 C CA . LEU B 1 60 ? -2.246 -14.191 1.805 1.00 7.48 98 LEU B CA 1
ATOM 1428 C C . LEU B 1 60 ? -2.477 -14.093 3.329 1.00 8.73 98 LEU B C 1
ATOM 1429 O O . LEU B 1 60 ? -1.927 -13.187 3.984 1.00 9.52 98 LEU B O 1
ATOM 1434 N N . VAL B 1 61 ? -3.224 -15.040 3.916 1.00 6.59 99 VAL B N 1
ATOM 1435 C CA . VAL B 1 61 ? -3.476 -15.032 5.378 1.00 7.57 99 VAL B CA 1
ATOM 1436 C C . VAL B 1 61 ? -2.169 -15.330 6.108 1.00 8.77 99 VAL B C 1
ATOM 1437 O O . VAL B 1 61 ? -1.860 -14.664 7.053 1.00 9.76 99 VAL B O 1
ATOM 1441 N N . GLU B 1 62 ? -1.397 -16.324 5.660 1.00 9.10 100 GLU B N 1
ATOM 1442 C CA . GLU B 1 62 ? -0.068 -16.557 6.235 1.00 12.32 100 GLU B CA 1
ATOM 1443 C C . GLU B 1 62 ? 0.814 -15.341 6.190 1.00 11.24 100 GLU B C 1
ATOM 1444 O O . GLU B 1 62 ? 1.447 -15.033 7.210 1.00 13.25 100 GLU B O 1
ATOM 1450 N N . THR B 1 63 ? 0.803 -14.590 5.095 1.00 9.68 101 THR B N 1
ATOM 1451 C CA . THR B 1 63 ? 1.658 -13.386 4.952 1.00 9.95 101 THR B CA 1
ATOM 1452 C C . THR B 1 63 ? 1.200 -12.341 5.965 1.00 9.34 101 THR B C 1
ATOM 1453 O O . THR B 1 63 ? 1.982 -11.798 6.709 1.00 11.26 101 THR B O 1
ATOM 1457 N N . ALA B 1 64 ? -0.120 -12.112 6.075 1.00 8.86 102 ALA B N 1
ATOM 1458 C CA . ALA B 1 64 ? -0.586 -11.105 7.046 1.00 8.05 102 ALA B CA 1
ATOM 1459 C C . ALA B 1 64 ? -0.311 -11.553 8.459 1.00 8.23 102 ALA B C 1
ATOM 1460 O O . ALA B 1 64 ? -0.036 -10.688 9.332 1.00 9.93 102 ALA B O 1
ATOM 1462 N N . SER B 1 65 ? -0.497 -12.842 8.716 1.00 10.05 103 SER B N 1
ATOM 1463 C CA . SER B 1 65 ? -0.291 -13.428 10.106 1.00 13.85 103 SER B CA 1
ATOM 1464 C C . SER B 1 65 ? 1.151 -13.166 10.562 1.00 13.19 103 SER B C 1
ATOM 1465 O O . SER B 1 65 ? 1.446 -12.987 11.785 1.00 17.51 103 SER B O 1
ATOM 1468 N N . SER B 1 66 ? 2.026 -12.982 9.588 1.00 12.94 104 SER B N 1
ATOM 1469 C CA . SER B 1 66 ? 3.438 -12.671 9.829 1.00 13.61 104 SER B CA 1
ATOM 1470 C C . SER B 1 66 ? 3.753 -11.16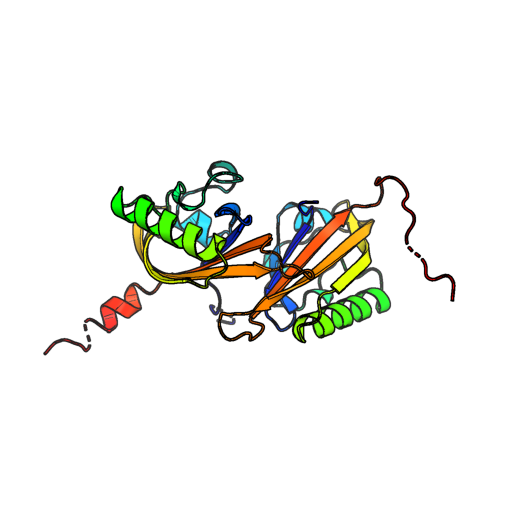8 10.045 1.00 16.21 104 SER B C 1
ATOM 1471 O O . SER B 1 66 ? 4.873 -10.818 10.298 1.00 18.22 104 SER B O 1
ATOM 1474 N N . GLY B 1 67 ? 2.769 -10.281 9.929 1.00 12.91 105 GLY B N 1
ATOM 1475 C CA . GLY B 1 67 ? 2.987 -8.880 10.135 1.00 13.44 105 GLY B CA 1
ATOM 1476 C C . GLY B 1 67 ? 3.053 -8.129 8.835 1.00 13.29 105 GLY B C 1
ATOM 1477 O O . GLY B 1 67 ? 3.225 -6.931 8.887 1.00 17.11 105 GLY B O 1
ATOM 1478 N N . GLU B 1 68 ? 2.924 -8.801 7.675 1.00 11.51 106 GLU B N 1
ATOM 1479 C CA . GLU B 1 68 ? 3.098 -8.127 6.386 1.00 13.55 106 GLU B CA 1
ATOM 1480 C C . GLU B 1 68 ? 1.687 -7.707 5.928 1.00 15.01 106 GLU B C 1
ATOM 1481 O O . GLU B 1 68 ? 0.786 -8.545 5.856 1.00 15.75 106 GLU B O 1
ATOM 1487 N N . PHE B 1 69 ? 1.524 -6.434 5.541 1.00 11.48 107 PHE B N 1
ATOM 1488 C CA . PHE B 1 69 ? 0.287 -5.943 4.934 1.00 11.33 107 PHE B CA 1
ATOM 1489 C C . PHE B 1 69 ? 0.065 -6.508 3.528 1.00 12.15 107 PHE B C 1
ATOM 1490 O O . PHE B 1 69 ? 1.029 -6.617 2.780 1.00 14.55 107 PHE B O 1
ATOM 1498 N N . VAL B 1 70 ? -1.190 -6.881 3.185 1.00 10.53 108 VAL B N 1
ATOM 1499 C CA . VAL B 1 70 ? -1.521 -7.499 1.878 1.00 10.68 108 VAL B CA 1
ATOM 1500 C C . VAL B 1 70 ? -2.494 -6.606 1.156 1.00 13.08 108 VAL B C 1
ATOM 1501 O O . VAL B 1 70 ? -3.455 -6.103 1.744 1.00 11.08 108 VAL B O 1
ATOM 1505 N N . ARG B 1 71 ? -2.201 -6.309 -0.120 1.00 12.85 109 ARG B N 1
ATOM 1506 C CA . ARG B 1 71 ? -3.201 -5.680 -0.967 1.00 13.23 109 ARG B CA 1
ATOM 1507 C C . ARG B 1 71 ? -3.056 -6.259 -2.370 1.00 15.65 109 ARG B C 1
ATOM 1508 O O . ARG B 1 71 ? -1.929 -6.285 -2.929 1.00 16.60 109 ARG B O 1
ATOM 1516 N N . CYS B 1 72 ? -4.160 -6.760 -2.910 1.00 12.83 110 CYS B N 1
ATOM 1517 C CA . CYS B 1 72 ? -4.124 -7.263 -4.296 1.00 14.43 110 CYS B CA 1
ATOM 1518 C C . CYS B 1 72 ? -5.513 -7.454 -4.859 1.00 14.71 110 CYS B C 1
ATOM 1519 O O . CYS B 1 72 ? -6.530 -7.554 -4.125 1.00 13.90 110 CYS B O 1
ATOM 1522 N N . ASP B 1 73 ? -5.570 -7.466 -6.194 1.00 13.43 111 ASP B N 1
ATOM 1523 C CA . ASP B 1 73 ? -6.872 -7.665 -6.838 1.00 12.82 111 ASP B CA 1
ATOM 1524 C C . ASP B 1 73 ? -7.103 -9.182 -6.897 1.00 12.84 111 ASP B C 1
ATOM 1525 O O . ASP B 1 73 ? -6.192 -9.939 -7.167 1.00 15.10 111 ASP B O 1
ATOM 1530 N N . VAL B 1 74 ? -8.302 -9.650 -6.597 1.00 11.86 112 VAL B N 1
ATOM 1531 C CA . VAL B 1 74 ? -8.576 -11.085 -6.538 1.00 13.95 112 VAL B CA 1
ATOM 1532 C C . VAL B 1 74 ? -9.968 -11.328 -7.172 1.00 13.38 112 VAL B C 1
ATOM 1533 O O . VAL B 1 74 ? -10.731 -10.419 -7.228 1.00 15.72 112 VAL B O 1
ATOM 1537 N N . GLU B 1 75 ? -10.310 -12.541 -7.603 1.00 13.36 113 GLU B N 1
ATOM 1538 C CA . GLU B 1 75 ? -11.671 -12.842 -7.991 1.00 13.07 113 GLU B CA 1
ATOM 1539 C C . GLU B 1 75 ? -12.289 -13.714 -6.926 1.00 12.65 113 GLU B C 1
ATOM 1540 O O . GLU B 1 75 ? -11.597 -14.587 -6.396 1.00 14.30 113 GLU B O 1
ATOM 1546 N N . ILE B 1 76 ? -13.564 -13.489 -6.586 1.00 9.63 114 ILE B N 1
ATOM 1547 C CA . ILE B 1 76 ? -14.257 -14.237 -5.525 1.00 9.89 114 ILE B CA 1
ATOM 1548 C C . ILE B 1 76 ? -15.627 -14.610 -5.993 1.00 9.50 114 ILE B C 1
ATOM 1549 O O . ILE B 1 76 ? -16.176 -13.944 -6.852 1.00 11.02 114 ILE B O 1
ATOM 1554 N N . LEU B 1 77 ? -16.172 -15.669 -5.400 1.00 9.41 115 LEU B N 1
ATOM 1555 C CA . LEU B 1 77 ? -17.621 -15.937 -5.536 1.00 8.74 115 LEU B CA 1
ATOM 1556 C C . LEU B 1 77 ? -18.336 -15.022 -4.590 1.00 9.83 115 LEU B C 1
ATOM 1557 O O . LEU B 1 77 ? -18.564 -15.370 -3.454 1.00 11.53 115 LEU B O 1
ATOM 1562 N N . GLY B 1 78 ? -18.784 -13.873 -5.094 1.00 8.83 116 GLY B N 1
ATOM 1563 C CA . GLY B 1 78 ? -19.009 -12.794 -4.185 1.00 9.82 116 GLY B CA 1
ATOM 1564 C C . GLY B 1 78 ? -20.261 -12.056 -4.485 1.00 11.13 116 GLY B C 1
ATOM 1565 O O . GLY B 1 78 ? -20.577 -11.043 -3.846 1.00 13.23 116 GLY B O 1
ATOM 1566 N N . LYS B 1 79 ? -20.931 -12.490 -5.548 1.00 11.20 117 LYS B N 1
ATOM 1567 C CA . LYS B 1 79 ? -22.210 -11.929 -5.974 1.00 11.69 117 LYS B CA 1
ATOM 1568 C C . LYS B 1 79 ? -23.273 -12.978 -6.078 1.00 11.12 117 LYS B C 1
ATOM 1569 O O . LYS B 1 79 ? -23.017 -14.155 -6.384 1.00 9.97 117 LYS B O 1
ATOM 1575 N N . SER B 1 80 ? -24.513 -12.539 -5.843 1.00 13.18 118 SER B N 1
ATOM 1576 C CA . SER B 1 80 ? -25.709 -13.409 -5.944 1.00 12.71 118 SER B CA 1
ATOM 1577 C C . SER B 1 80 ? -25.592 -14.701 -5.158 1.00 11.85 118 SER B C 1
ATOM 1578 O O . SER B 1 80 ? -25.720 -15.827 -5.746 1.00 11.12 118 SER B O 1
ATOM 1581 N N . GLY B 1 81 ? -25.306 -14.576 -3.864 1.00 10.95 119 GLY B N 1
ATOM 1582 C CA . GLY B 1 81 ? -25.369 -15.760 -2.980 1.00 9.93 119 GLY B CA 1
ATOM 1583 C C . GLY B 1 81 ? -24.311 -16.787 -3.359 1.00 8.81 119 GLY B C 1
ATOM 1584 O O . GLY B 1 81 ? -24.542 -17.985 -3.174 1.00 9.60 119 GLY B O 1
ATOM 1585 N N . GLY B 1 82 ? -23.117 -16.310 -3.802 1.00 9.29 120 GLY B N 1
ATOM 1586 C CA . GLY B 1 82 ? -22.022 -17.231 -4.174 1.00 8.32 120 GLY B CA 1
ATOM 1587 C C . GLY B 1 82 ? -22.079 -17.796 -5.582 1.00 8.20 120 GLY B C 1
ATOM 1588 O O . GLY B 1 82 ? -21.303 -18.685 -5.911 1.00 8.97 120 GLY B O 1
ATOM 1589 N N . ARG B 1 83 ? -23.049 -17.338 -6.387 1.00 9.31 121 ARG B N 1
ATOM 1590 C CA . ARG B 1 83 ? -23.210 -17.853 -7.775 1.00 8.99 121 ARG B CA 1
ATOM 1591 C C . ARG B 1 83 ? -22.226 -17.267 -8.754 1.00 8.92 121 ARG B C 1
ATOM 1592 O O . ARG B 1 83 ? -21.854 -17.944 -9.694 1.00 10.35 121 ARG B O 1
ATOM 1600 N N . GLU B 1 84 ? -21.920 -15.974 -8.582 1.00 8.66 122 GLU B N 1
ATOM 1601 C CA . GLU B 1 84 ? -21.317 -15.187 -9.652 1.00 9.58 122 GLU B CA 1
ATOM 1602 C C . GLU B 1 84 ? -19.973 -14.663 -9.197 1.00 10.76 122 GLU B C 1
ATOM 1603 O O . GLU B 1 84 ? -19.846 -14.154 -8.029 1.00 11.71 122 GLU B O 1
ATOM 1609 N N . VAL B 1 85 ? -18.975 -14.720 -10.084 1.00 9.60 123 VAL B N 1
ATOM 1610 C CA . VAL B 1 85 ? -17.644 -14.188 -9.801 1.00 9.53 123 VAL B CA 1
ATOM 1611 C C . VAL B 1 85 ? -17.669 -12.655 -9.874 1.00 9.96 123 VAL B C 1
ATOM 1612 O O . VAL B 1 85 ? -18.231 -12.085 -10.851 1.00 10.73 123 VAL B O 1
ATOM 1616 N N . ILE B 1 86 ? -17.110 -11.966 -8.883 1.00 11.11 124 ILE B N 1
ATOM 1617 C CA . ILE B 1 86 ? -16.769 -10.516 -9.046 1.00 10.38 124 ILE B CA 1
ATOM 1618 C C . ILE B 1 86 ? -15.271 -10.278 -8.753 1.00 10.66 124 ILE B C 1
ATOM 1619 O O . ILE B 1 86 ? -14.654 -11.076 -8.028 1.00 10.86 124 ILE B O 1
ATOM 1624 N N . ALA B 1 87 ? -14.660 -9.263 -9.400 1.00 9.75 125 ALA B N 1
ATOM 1625 C CA . ALA B 1 87 ? -13.255 -8.897 -9.035 1.00 9.92 125 ALA B CA 1
ATOM 1626 C C . ALA B 1 87 ? -13.316 -7.942 -7.852 1.00 9.68 125 ALA B C 1
ATOM 1627 O O . ALA B 1 87 ? -14.221 -7.055 -7.779 1.00 10.69 125 ALA B O 1
ATOM 1629 N N . VAL B 1 88 ? -12.368 -8.106 -6.930 1.00 8.96 126 VAL B N 1
ATOM 1630 C CA . VAL B 1 88 ? -12.416 -7.278 -5.736 1.00 9.88 126 VAL B CA 1
ATOM 1631 C C . VAL B 1 88 ? -10.973 -6.778 -5.460 1.00 9.75 126 VAL B C 1
ATOM 1632 O O . VAL B 1 88 ? -9.996 -7.494 -5.677 1.00 12.20 126 VAL B O 1
ATOM 1636 N N . ASP B 1 89 ? -10.855 -5.530 -4.985 1.00 11.09 127 ASP B N 1
ATOM 1637 C CA . ASP B 1 89 ? -9.598 -4.973 -4.444 1.00 11.46 127 ASP B CA 1
ATOM 1638 C C . ASP B 1 89 ? -9.596 -5.455 -2.982 1.00 11.09 127 ASP B C 1
ATOM 1639 O O . ASP B 1 89 ? -10.472 -5.015 -2.188 1.00 11.46 127 ASP B O 1
ATOM 1644 N N . PHE B 1 90 ? -8.644 -6.286 -2.609 1.00 9.56 128 PHE B N 1
ATOM 1645 C CA . PHE B 1 90 ? -8.684 -7.019 -1.345 1.00 8.71 128 PHE B CA 1
ATOM 1646 C C . PHE B 1 90 ? -7.511 -6.631 -0.514 1.00 9.32 128 PHE B C 1
ATOM 1647 O O . PHE B 1 90 ? -6.402 -6.542 -1.005 1.00 10.61 128 PHE B O 1
ATOM 1655 N N . SER B 1 91 ? -7.711 -6.516 0.788 1.00 9.48 129 SER B N 1
ATOM 1656 C CA . SER B 1 91 ? -6.618 -6.144 1.656 1.00 9.83 129 SER B CA 1
ATOM 1657 C C . SER B 1 91 ? -6.707 -6.948 2.986 1.00 9.15 129 SER B C 1
ATOM 1658 O O . SER B 1 91 ? -7.806 -7.355 3.401 1.00 10.33 129 SER B O 1
ATOM 1661 N N . LEU B 1 92 ? -5.539 -7.229 3.562 1.00 8.07 130 LEU B N 1
ATOM 1662 C CA . LEU B 1 92 ? -5.416 -7.855 4.929 1.00 8.70 130 LEU B CA 1
ATOM 1663 C C . LEU B 1 92 ? -4.556 -6.980 5.769 1.00 9.48 130 LEU B C 1
ATOM 1664 O O . LEU B 1 92 ? -3.450 -6.608 5.320 1.00 10.75 130 LEU B O 1
ATOM 1669 N N . LEU B 1 93 ? -5.088 -6.507 6.886 1.00 8.57 131 LEU B N 1
ATOM 1670 C CA . LEU B 1 93 ? -4.269 -5.628 7.845 1.00 9.45 131 LEU B CA 1
ATOM 1671 C C . LEU B 1 93 ? -4.018 -6.476 9.068 1.00 8.96 131 LEU B C 1
ATOM 1672 O O . LEU B 1 93 ? -5.007 -6.859 9.745 1.00 9.07 131 LEU B O 1
ATOM 1677 N N . PRO B 1 94 ? -2.772 -6.730 9.399 1.00 9.26 132 PRO B N 1
ATOM 1678 C CA . PRO B 1 94 ? -2.409 -7.387 10.661 1.00 9.43 132 PRO B CA 1
ATOM 1679 C C . PRO B 1 94 ? -2.691 -6.414 11.818 1.00 10.05 132 PRO B C 1
ATOM 1680 O O . PRO B 1 94 ? -2.273 -5.274 11.751 1.00 14.06 132 PRO B O 1
ATOM 1684 N N . ILE B 1 95 ? -3.438 -6.830 12.806 1.00 10.26 133 ILE B N 1
ATOM 1685 C CA . ILE B 1 95 ? -3.796 -5.943 13.972 1.00 9.04 133 ILE B CA 1
ATOM 1686 C C . ILE B 1 95 ? -2.950 -6.433 15.151 1.00 11.25 133 ILE B C 1
ATOM 1687 O O . ILE B 1 95 ? -3.086 -7.599 15.560 1.00 10.55 133 ILE B O 1
ATOM 1692 N N . CYS B 1 96 ? -2.109 -5.565 15.694 1.00 11.19 134 CYS B N 1
ATOM 1693 C CA . CYS B 1 96 ? -1.278 -5.912 16.847 1.00 11.61 134 CYS B CA 1
ATOM 1694 C C . CYS B 1 96 ? -1.816 -5.370 18.124 1.00 11.42 134 CYS B C 1
ATOM 1695 O O . CYS B 1 96 ? -2.634 -4.423 18.139 1.00 13.39 134 CYS B O 1
ATOM 1698 N N . ASN B 1 97 ? -1.386 -5.983 19.216 1.00 12.50 135 ASN B N 1
ATOM 1699 C CA . ASN B 1 97 ? -1.709 -5.455 20.534 1.00 14.07 135 ASN B CA 1
ATOM 1700 C C . ASN B 1 97 ? -0.615 -4.427 20.901 1.00 14.13 135 ASN B C 1
ATOM 1701 O O . ASN B 1 97 ? 0.256 -4.108 20.083 1.00 13.25 135 ASN B O 1
ATOM 1706 N N . GLU B 1 98 ? -0.634 -3.924 22.140 1.00 18.20 136 GLU B N 1
ATOM 1707 C CA . GLU B 1 98 ? 0.240 -2.790 22.512 1.00 18.41 136 GLU B CA 1
ATOM 1708 C C . GLU B 1 98 ? 1.741 -3.160 22.464 1.00 21.89 136 GLU B C 1
ATOM 1709 O O . GLU B 1 98 ? 2.616 -2.324 22.105 1.00 20.35 136 GLU B O 1
ATOM 1715 N N . GLU B 1 99 ? 1.994 -4.451 22.693 1.00 20.23 137 GLU B N 1
ATOM 1716 C CA . GLU B 1 99 ? 3.341 -5.043 22.672 1.00 21.23 137 GLU B CA 1
ATOM 1717 C C . GLU B 1 99 ? 3.846 -5.360 21.243 1.00 21.51 137 GLU B C 1
ATOM 1718 O O . GLU B 1 99 ? 4.991 -5.720 21.031 1.00 24.25 137 GLU B O 1
ATOM 1724 N N . GLY B 1 100 ? 2.951 -5.308 20.263 1.00 16.48 138 GLY B N 1
ATOM 1725 C CA . GLY B 1 100 ? 3.299 -5.472 18.862 1.00 18.67 138 GLY B CA 1
ATOM 1726 C C . GLY B 1 100 ? 2.996 -6.868 18.319 1.00 17.39 138 GLY B C 1
ATOM 1727 O O . GLY B 1 100 ? 3.164 -7.088 17.110 1.00 25.92 138 GLY B O 1
ATOM 1728 N N . SER B 1 101 ? 2.486 -7.768 19.160 1.00 17.37 139 SER B N 1
ATOM 1729 C CA . SER B 1 101 ? 2.111 -9.133 18.711 1.00 15.45 139 SER B CA 1
ATOM 1730 C C . SER B 1 101 ? 0.767 -9.140 17.930 1.00 13.51 139 SER B C 1
ATOM 1731 O O . SER B 1 101 ? -0.238 -8.475 18.283 1.00 12.71 139 SER B O 1
ATOM 1734 N N . ILE B 1 102 ? 0.758 -9.900 16.846 1.00 12.83 140 ILE B N 1
ATOM 1735 C CA . ILE B 1 102 ? -0.422 -9.941 15.982 1.00 11.51 140 ILE B CA 1
ATOM 1736 C C . ILE B 1 102 ? -1.521 -10.772 16.69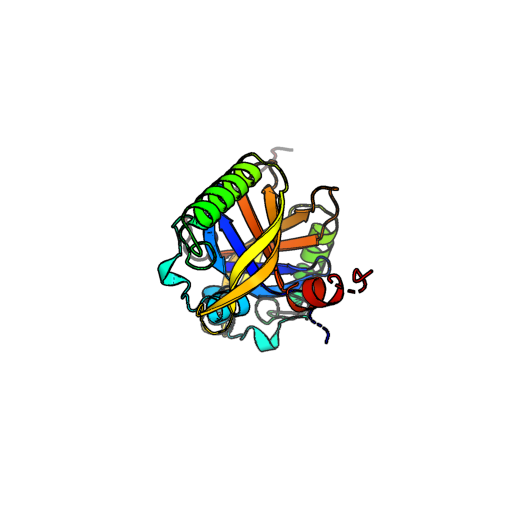6 1.00 11.76 140 ILE B C 1
ATOM 1737 O O . ILE B 1 102 ? -1.310 -11.955 17.095 1.00 14.07 140 ILE B O 1
ATOM 1742 N N . VAL B 1 103 ? -2.677 -10.168 16.873 1.00 10.42 141 VAL B N 1
ATOM 1743 C CA . VAL B 1 103 ? -3.789 -10.753 17.563 1.00 8.66 141 VAL B CA 1
ATOM 1744 C C . VAL B 1 103 ? -5.076 -10.981 16.705 1.00 8.98 141 VAL B C 1
ATOM 1745 O O . VAL B 1 103 ? -5.869 -11.909 16.960 1.00 9.16 141 VAL B O 1
ATOM 1749 N N . TYR B 1 104 ? -5.208 -10.175 15.677 1.00 8.53 142 TYR B N 1
ATOM 1750 C CA . TYR B 1 104 ? -6.252 -10.322 14.692 1.00 7.43 142 TYR B CA 1
ATOM 1751 C C . TYR B 1 104 ? -5.753 -9.967 13.323 1.00 7.79 142 TYR B C 1
ATOM 1752 O O . TYR B 1 104 ? -4.673 -9.379 13.136 1.00 7.22 142 TYR B O 1
ATOM 1761 N N . LEU B 1 105 ? -6.585 -10.273 12.327 1.00 7.33 143 LEU B N 1
ATOM 1762 C CA . LEU B 1 105 ? -6.390 -9.765 10.959 1.00 7.22 143 LEU B CA 1
ATOM 1763 C C . LEU B 1 105 ? -7.665 -9.131 10.533 1.00 7.69 143 LEU B C 1
ATOM 1764 O O . LEU B 1 105 ? -8.738 -9.690 10.765 1.00 10.23 143 LEU B O 1
ATOM 1769 N N . LEU B 1 106 ? -7.573 -7.979 9.853 1.00 7.06 144 LEU B N 1
ATOM 1770 C CA . LEU B 1 106 ? -8.776 -7.360 9.243 1.00 7.82 144 LEU B CA 1
ATOM 1771 C C . LEU B 1 106 ? -8.794 -7.559 7.736 1.00 8.94 144 LEU B C 1
ATOM 1772 O O . LEU B 1 106 ? -7.896 -7.039 7.015 1.00 9.88 144 LEU B O 1
ATOM 1777 N N . ALA B 1 107 ? -9.808 -8.258 7.229 1.00 9.53 145 ALA B N 1
ATOM 1778 C CA . ALA B 1 107 ? -9.974 -8.496 5.752 1.00 8.35 145 ALA B CA 1
ATOM 1779 C C . ALA B 1 107 ? -10.915 -7.496 5.195 1.00 9.61 145 ALA B C 1
ATOM 1780 O O . ALA B 1 107 ? -11.981 -7.297 5.768 1.00 10.65 145 ALA B O 1
ATOM 1782 N N . GLU B 1 108 ? -10.527 -6.779 4.147 1.00 10.63 146 GLU B N 1
ATOM 1783 C CA . GLU B 1 108 ? -11.427 -5.786 3.560 1.00 11.44 146 GLU B CA 1
ATOM 1784 C C . GLU B 1 108 ? -11.510 -5.997 2.073 1.00 10.41 146 GLU B C 1
ATOM 1785 O O . GLU B 1 108 ? -10.566 -6.417 1.440 1.00 10.00 146 GLU B O 1
ATOM 1791 N N . GLY B 1 109 ? -12.648 -5.658 1.511 1.00 9.86 147 GLY B N 1
ATOM 1792 C CA . GLY B 1 109 ? -12.696 -5.650 0.038 1.00 15.51 147 GLY B CA 1
ATOM 1793 C C . GLY B 1 109 ? -13.692 -4.654 -0.511 1.00 14.81 147 GLY B C 1
ATOM 1794 O O . GLY B 1 109 ? -14.661 -4.270 0.155 1.00 12.41 147 GLY B O 1
ATOM 1795 N N . ARG B 1 110 ? -13.395 -4.215 -1.733 1.00 13.44 148 ARG B N 1
ATOM 1796 C CA . ARG B 1 110 ? -14.365 -3.490 -2.496 1.00 16.56 148 ARG B CA 1
ATOM 1797 C C . ARG B 1 110 ? -14.482 -4.092 -3.889 1.00 18.55 148 ARG B C 1
ATOM 1798 O O . ARG B 1 110 ? -13.447 -4.397 -4.507 1.00 15.64 148 ARG B O 1
ATOM 1806 N N . ASN B 1 111 ? -15.743 -4.236 -4.345 1.00 18.90 149 ASN B N 1
ATOM 1807 C CA . ASN B 1 111 ? -16.107 -4.733 -5.699 1.00 20.41 149 ASN B CA 1
ATOM 1808 C C . ASN B 1 111 ? -15.480 -3.725 -6.695 1.00 20.99 149 ASN B C 1
ATOM 1809 O O . ASN B 1 111 ? -15.585 -2.508 -6.495 1.00 22.08 149 ASN B O 1
ATOM 1814 N N . ILE B 1 112 ? -14.716 -4.212 -7.683 1.00 17.25 150 ILE B N 1
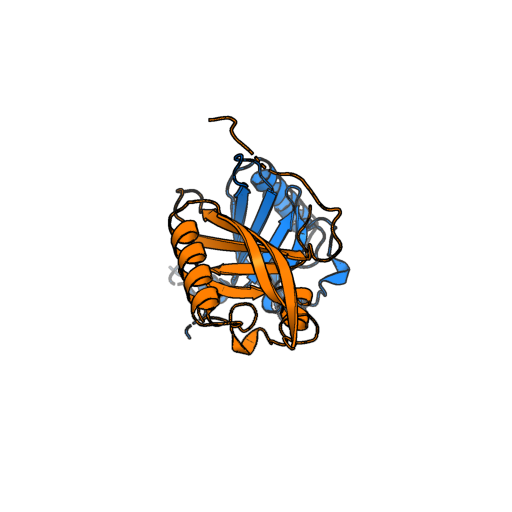ATOM 1815 C CA . ILE B 1 112 ? -14.102 -3.298 -8.640 1.00 18.97 150 ILE B CA 1
ATOM 1816 C C . ILE B 1 112 ? -14.673 -3.586 -10.015 1.00 24.68 150 ILE B C 1
ATOM 1817 O O . ILE B 1 112 ? -14.267 -2.976 -10.985 1.00 26.36 150 ILE B O 1
ATOM 1822 N N . THR B 1 113 ? -15.639 -4.506 -10.075 1.00 23.67 151 THR B N 1
ATOM 1823 C CA . THR B 1 113 ? -16.230 -4.861 -11.374 1.00 32.56 151 THR B CA 1
ATOM 1824 C C . THR B 1 113 ? -16.744 -3.618 -12.200 1.00 27.96 151 THR B C 1
ATOM 1825 O O . THR B 1 113 ? -16.534 -3.586 -13.413 1.00 33.50 151 THR B O 1
ATOM 1829 N N . ASP B 1 114 ? -17.302 -2.574 -11.545 1.00 27.19 152 ASP B N 1
ATOM 1830 C CA . ASP B 1 114 ? -17.745 -1.313 -12.228 1.00 33.34 152 ASP B CA 1
ATOM 1831 C C . ASP B 1 114 ? -16.844 -0.071 -11.997 1.00 37.50 152 ASP B C 1
ATOM 1832 O O . ASP B 1 114 ? -17.141 1.042 -12.443 1.00 41.22 152 ASP B O 1
ATOM 1837 N N . LYS B 1 115 ? -15.741 -0.265 -11.303 1.00 31.33 153 LYS B N 1
ATOM 1838 C CA . LYS B 1 115 ? -14.778 0.799 -11.028 1.00 33.74 153 LYS B CA 1
ATOM 1839 C C . LYS B 1 115 ? -14.106 1.289 -12.338 1.00 34.65 153 LYS B C 1
ATOM 1840 O O . LYS B 1 115 ? -13.803 0.479 -13.247 1.00 30.39 153 LYS B O 1
ATOM 1846 N N . LYS B 1 116 ? -13.909 2.609 -12.452 1.00 34.79 154 LYS B N 1
ATOM 1847 C CA . LYS B 1 116 ? -13.218 3.187 -13.637 1.00 36.39 154 LYS B CA 1
ATOM 1848 C C . LYS B 1 116 ? -11.860 2.498 -13.831 1.00 42.00 154 LYS B C 1
ATOM 1849 O O . LYS B 1 116 ? -11.088 2.419 -12.880 1.00 34.53 154 LYS B O 1
ATOM 1855 N N . LYS B 1 117 ? -11.593 1.998 -15.047 1.00 42.00 155 LYS B N 1
ATOM 1856 C CA . LYS B 1 117 ? -10.333 1.299 -15.369 1.00 37.39 155 LYS B CA 1
ATOM 1857 C C . LYS B 1 117 ? -9.132 2.194 -15.022 1.00 37.70 155 LYS B C 1
ATOM 1858 O O . LYS B 1 117 ? -9.099 3.395 -15.351 1.00 30.86 155 LYS B O 1
ATOM 1864 N N . ALA B 1 118 ? -8.182 1.604 -14.307 1.00 35.55 156 ALA B N 1
ATOM 1865 C CA . ALA B 1 118 ? -7.086 2.356 -13.739 1.00 34.71 156 ALA B CA 1
ATOM 1866 C C . ALA B 1 118 ? -5.773 1.747 -14.198 1.00 40.78 156 ALA B C 1
ATOM 1867 O O . ALA B 1 118 ? -5.677 0.535 -14.507 1.00 36.21 156 ALA B O 1
ATOM 1869 N N . GLU B 1 119 ? -4.789 2.629 -14.308 1.00 37.54 157 GLU B N 1
ATOM 1870 C CA . GLU B 1 119 ? -3.420 2.289 -14.591 1.00 34.27 157 GLU B CA 1
ATOM 1871 C C . GLU B 1 119 ? -2.574 2.124 -13.273 1.00 31.88 157 GLU B C 1
ATOM 1872 O O . GLU B 1 119 ? -2.637 2.968 -12.385 1.00 32.64 157 GLU B O 1
ATOM 1878 N N . ALA B 1 120 ? -1.797 1.033 -13.177 1.00 26.65 158 ALA B N 1
ATOM 1879 C CA . ALA B 1 120 ? -0.758 0.816 -12.128 1.00 21.92 158 ALA B CA 1
ATOM 1880 C C . ALA B 1 120 ? 0.439 1.698 -12.375 1.00 20.28 158 ALA B C 1
ATOM 1881 O O . ALA B 1 120 ? 0.623 2.203 -13.475 1.00 22.97 158 ALA B O 1
ATOM 1891 N N . LEU B 1 122 ? 4.032 1.424 -13.068 1.00 18.10 160 LEU B N 1
ATOM 1892 C CA . LEU B 1 122 ? 5.074 0.464 -13.490 1.00 14.11 160 LEU B CA 1
ATOM 1893 C C . LEU B 1 122 ? 6.484 1.065 -13.552 1.00 15.70 160 LEU B C 1
ATOM 1894 O O . LEU B 1 122 ? 6.717 2.104 -14.176 1.00 16.75 160 LEU B O 1
ATOM 1899 N N . ALA B 1 123 ? 7.429 0.328 -12.991 1.00 16.05 161 ALA B N 1
ATOM 1900 C CA . ALA B 1 123 ? 8.843 0.716 -13.141 1.00 16.46 161 ALA B CA 1
ATOM 1901 C C . ALA B 1 123 ? 9.291 0.714 -14.613 1.00 17.01 161 ALA B C 1
ATOM 1902 O O . ALA B 1 123 ? 8.883 -0.195 -15.373 1.00 17.21 161 ALA B O 1
ATOM 1904 N N . LEU B 1 124 ? 10.172 1.650 -15.021 1.00 18.32 162 LEU B N 1
ATOM 1905 C CA . LEU B 1 124 ? 10.709 1.639 -16.384 1.00 18.28 162 LEU B CA 1
ATOM 1906 C C . LEU B 1 124 ? 11.719 0.496 -16.567 1.00 19.78 162 LEU B C 1
ATOM 1907 O O . LEU B 1 124 ? 11.666 -0.200 -17.561 1.00 21.43 162 LEU B O 1
ATOM 1912 N N . LYS B 1 125 ? 12.613 0.337 -15.594 1.00 20.45 163 LYS B N 1
ATOM 1913 C CA . LYS B 1 125 ? 13.516 -0.834 -15.466 1.00 23.26 163 LYS B CA 1
ATOM 1914 C C . LYS B 1 125 ? 12.997 -1.911 -14.466 1.00 34.31 163 LYS B C 1
ATOM 1915 O O . LYS B 1 125 ? 12.834 -1.635 -13.270 1.00 34.52 163 LYS B O 1
#

Solvent-accessible surface area: 14101 Å² total